Protein AF-A0A6I9PB99-F1 (afdb_monomer_lite)

InterPro domains:
  IPR029448 Fanconi anaemia protein FANCD2 [PF14631] (1-310)
  IPR029448 Fanconi anaemia protein FANCD2 [PTHR32086] (3-310)

Foldseek 3Di:
DPPLVVLVVDDLVVLLVLLQVLLVLLQVLLVVLQVQLPPDDLVSLLVSLVSLVVNLVSVVSNLSSCVSHDPRDYDQDDPPDPDVDDDDQDDDDDPPPDDDDDDDDDDDDDDDDDDDDDDDDDDDDDDDDDDDDPPVVVVVVVVPVPPDGGHDCPSVLLSHAARAPSSLCSLVDAKRWCVVPPPPPDDPDTDIRGCALSSLLVSLVSLLLLLCVQQVDDPPPPPPPDDDDDPPCRNCPNSVVDHSVVSLVSLVVCVVSLVVLLVVLVVVQVVCCVVQVNDNPRPVDDPVSNVSSVSSNVSSVSSVCSSVVD

Secondary structure (DSSP, 8-state):
--GGGGGGGS-HHHHHHHHHHHHHHHHHHHHHHHHHTT--SHHHHHHHHHHHHHHHHHHHHHHHHHHTSTT--PPP---TT--SS----PPP-----------PPP---------------------------TTSHHHHHHH----PPPPPGGGGGGGSPPPPGGGGGGGG---EEGGGT-SS-------EE---HHHHHHHHHHHHHHHIIIIIS------TT---S--TTTT-TTGGGS-HHHHHHHHHHHHHHHHHHHHHHHHHHHHHHHHTTT-TT-TT--HHHHHHHHHHHHHHHHHHHHHHT-

Radius of gyration: 27.88 Å; chains: 1; bounding box: 51×68×91 Å

Sequence (310 aa):
MDVVDKMESLSKAEREFLCTLLFHTINWFREVVNAFCRQKETEMKMKVMTRLQNITYLQTLLERALAGTPGYVPPVANFDGESPEGVILSPAPLVKTKKDGTAKKRKAPGKNSSESSSQLEETEADKTQQEQPEKEKEKEKEKEKEVRPGVSLVSYRQFFRELDMEVLSVLQCGLLSRSLLDSELHTKVQQEVLLGPAELVFLLEDMLRKLEFSLTAAPAKRTPFFKAKTDKSVGFSHLQQRSSKDIASYCVQLLPTLCSHLENCHNHFQTMLSENNGVVDGPATDVQEHQLMSAGYQLLLQILNTTFSW

Organism: NCBI:txid8208

Structure (mmCIF, N/CA/C/O backbone):
data_AF-A0A6I9PB99-F1
#
_entry.id   AF-A0A6I9PB99-F1
#
loop_
_atom_site.group_PDB
_atom_site.id
_atom_site.type_symbol
_atom_site.label_atom_id
_atom_site.label_alt_id
_atom_site.label_comp_id
_atom_site.label_asym_id
_atom_site.label_entity_id
_atom_site.label_seq_id
_atom_site.pdbx_PDB_ins_code
_atom_site.Cartn_x
_atom_site.Cartn_y
_atom_site.Cartn_z
_atom_site.occupancy
_atom_site.B_iso_or_equiv
_atom_site.auth_seq_id
_atom_site.auth_comp_id
_atom_site.auth_asym_id
_atom_site.auth_atom_id
_atom_site.pdbx_PDB_model_num
ATOM 1 N N . MET A 1 1 ? -11.405 18.923 14.197 1.00 40.78 1 MET A N 1
ATOM 2 C CA . MET A 1 1 ? -11.734 17.925 15.236 1.00 40.78 1 MET A CA 1
ATOM 3 C C . MET A 1 1 ? -11.900 16.603 14.526 1.00 40.78 1 MET A C 1
ATOM 5 O O . MET A 1 1 ? -12.821 16.494 13.727 1.00 40.78 1 MET A O 1
ATOM 9 N N . ASP A 1 2 ? -10.982 15.668 14.742 1.00 64.44 2 ASP A N 1
ATOM 10 C CA . ASP A 1 2 ? -11.074 14.326 14.174 1.00 64.44 2 ASP A CA 1
ATOM 11 C C . ASP A 1 2 ? -12.207 13.579 14.901 1.00 64.44 2 ASP A C 1
ATOM 13 O O . ASP A 1 2 ? -12.234 13.517 16.131 1.00 64.44 2 ASP A O 1
ATOM 17 N N . VAL A 1 3 ? -13.205 13.089 14.160 1.00 63.91 3 VAL A N 1
ATOM 18 C CA . VAL A 1 3 ? -14.361 12.359 14.722 1.00 63.91 3 VAL A CA 1
ATOM 19 C C . VAL A 1 3 ? -13.887 11.116 15.485 1.00 63.91 3 VAL A C 1
ATOM 21 O O . VAL A 1 3 ? -14.507 10.711 16.470 1.00 63.91 3 VAL A O 1
ATOM 24 N N . VAL A 1 4 ? -12.737 10.567 15.086 1.00 71.75 4 VAL A N 1
ATOM 25 C CA . VAL A 1 4 ? -12.096 9.426 15.737 1.00 71.75 4 VAL A CA 1
ATOM 26 C C . VAL A 1 4 ? -11.572 9.783 17.138 1.00 71.75 4 VAL A C 1
ATOM 28 O O . VAL A 1 4 ? -11.642 8.960 18.047 1.00 71.75 4 VAL A O 1
ATOM 31 N N . ASP A 1 5 ? -11.166 11.030 17.388 1.00 75.81 5 ASP A N 1
ATOM 32 C CA . ASP A 1 5 ? -10.631 11.448 18.698 1.00 75.81 5 ASP A CA 1
ATOM 33 C C . ASP A 1 5 ? -11.708 11.532 19.791 1.00 75.81 5 ASP A C 1
ATOM 35 O O . ASP A 1 5 ? -11.407 11.601 20.986 1.00 75.81 5 ASP A O 1
ATOM 39 N N . LYS A 1 6 ? -12.986 11.535 19.394 1.00 81.69 6 LYS A N 1
ATOM 40 C CA . LYS A 1 6 ? -14.140 11.599 20.298 1.00 81.69 6 LYS A CA 1
ATOM 41 C C . LYS A 1 6 ? -14.992 10.336 20.265 1.00 81.69 6 LYS A C 1
ATOM 43 O O . LYS A 1 6 ? -16.137 10.370 20.711 1.00 81.69 6 LYS A O 1
ATOM 48 N N . MET A 1 7 ? -14.452 9.211 19.800 1.00 81.88 7 MET A N 1
ATOM 49 C CA . MET A 1 7 ? -15.174 7.936 19.739 1.00 81.88 7 MET A CA 1
ATOM 50 C C . MET A 1 7 ? -15.906 7.541 21.024 1.00 81.88 7 MET A C 1
ATOM 52 O O . MET A 1 7 ? -16.988 6.964 20.958 1.00 81.88 7 MET A O 1
ATOM 56 N N . GLU A 1 8 ? -15.346 7.856 22.192 1.00 81.69 8 GLU A N 1
ATOM 57 C CA . GLU A 1 8 ? -15.954 7.531 23.488 1.00 81.69 8 GLU A CA 1
ATOM 58 C C . GLU A 1 8 ? -17.322 8.212 23.686 1.00 81.69 8 GLU A C 1
ATOM 60 O O . GLU A 1 8 ? -18.167 7.675 24.398 1.00 81.69 8 GLU A O 1
ATOM 65 N N . SER A 1 9 ? -17.564 9.336 23.000 1.00 87.81 9 SER A N 1
ATOM 66 C CA . SER A 1 9 ? -18.836 10.075 23.024 1.00 87.81 9 SER A CA 1
ATOM 67 C C . SER A 1 9 ? -19.917 9.493 22.109 1.00 87.81 9 SER A C 1
ATOM 69 O O . SER A 1 9 ? -21.092 9.793 22.295 1.00 87.81 9 SER A O 1
ATOM 71 N N . LEU A 1 10 ? -19.535 8.645 21.149 1.00 89.88 10 LEU A N 1
ATOM 72 C CA . LEU A 1 10 ? -20.461 7.999 20.222 1.00 89.88 10 LEU A CA 1
ATOM 73 C C . LEU A 1 10 ? -21.147 6.799 20.883 1.00 89.88 10 LEU A C 1
ATOM 75 O O . LEU A 1 10 ? -20.514 6.034 21.624 1.00 89.88 10 LEU A O 1
ATOM 79 N N . SER A 1 11 ? -22.419 6.589 20.552 1.00 92.69 11 SER A N 1
ATOM 80 C CA . SER A 1 11 ? -23.150 5.361 20.861 1.00 92.69 11 SER A CA 1
ATOM 81 C C . SER A 1 11 ? -22.544 4.158 20.133 1.00 92.69 11 SER A C 1
ATOM 83 O O . SER A 1 11 ? -21.825 4.293 19.142 1.00 92.69 11 SER A O 1
ATOM 85 N N . LYS A 1 12 ? -22.864 2.942 20.592 1.00 92.62 12 LYS A N 1
ATOM 86 C CA . LYS A 1 12 ? -22.397 1.708 19.941 1.00 92.62 12 LYS A CA 1
ATOM 87 C C . LYS A 1 12 ? -22.758 1.673 18.448 1.00 92.62 12 LYS A C 1
ATOM 89 O O . LYS A 1 12 ? -21.891 1.387 17.630 1.00 92.62 12 LYS A O 1
ATOM 94 N N . ALA A 1 13 ? -24.001 2.010 18.104 1.00 94.12 13 ALA A N 1
ATOM 95 C CA . ALA A 1 13 ? -24.473 2.002 16.720 1.00 94.12 13 ALA A CA 1
ATOM 96 C C . ALA A 1 13 ? -23.699 2.998 15.839 1.00 94.12 13 ALA A C 1
ATOM 98 O O . ALA A 1 13 ? -23.331 2.670 14.716 1.00 94.12 13 ALA A O 1
ATOM 99 N N . GLU A 1 14 ? -23.391 4.189 16.356 1.00 94.31 14 GLU A N 1
ATOM 100 C CA . GLU A 1 14 ? -22.602 5.193 15.630 1.00 94.31 14 GLU A CA 1
ATOM 101 C C . GLU A 1 14 ? -21.149 4.752 15.423 1.00 94.31 14 GLU A C 1
ATOM 103 O O . GLU A 1 14 ? -20.580 4.985 14.358 1.00 94.31 14 GLU A O 1
ATOM 108 N N . ARG A 1 15 ? -20.548 4.074 16.408 1.00 93.88 15 ARG A N 1
ATOM 109 C CA . ARG A 1 15 ? -19.190 3.522 16.279 1.00 93.88 15 ARG A CA 1
ATOM 110 C C . ARG A 1 15 ? -19.115 2.409 15.233 1.00 93.88 15 ARG A C 1
ATOM 112 O O . ARG A 1 15 ? -18.203 2.400 14.408 1.00 93.88 15 ARG A O 1
ATOM 119 N N . GLU A 1 16 ? -20.087 1.498 15.234 1.00 95.44 16 GLU A N 1
ATOM 120 C CA . GLU A 1 16 ? -20.195 0.436 14.226 1.00 95.44 16 GLU A CA 1
ATOM 121 C C . GLU A 1 16 ? -20.465 1.018 12.830 1.00 95.44 16 GLU A C 1
ATOM 123 O O . GLU A 1 16 ? -19.867 0.582 11.842 1.00 95.44 16 GLU A O 1
ATOM 128 N N . PHE A 1 17 ? -21.305 2.054 12.739 1.00 94.88 17 PHE A N 1
ATOM 129 C CA . PHE A 1 17 ? -21.547 2.784 11.497 1.00 94.88 17 PHE A CA 1
ATOM 130 C C . PHE A 1 17 ? -20.275 3.460 10.971 1.00 94.88 17 PHE A C 1
ATOM 132 O O . PHE A 1 17 ? -19.964 3.336 9.788 1.00 94.88 17 PHE A O 1
ATOM 139 N N . LEU A 1 18 ? -19.493 4.106 11.842 1.00 94.62 18 LEU A N 1
ATOM 140 C CA . LEU A 1 18 ? -18.212 4.710 11.475 1.00 94.62 18 LEU A CA 1
ATOM 141 C C . LEU A 1 18 ? -17.227 3.665 10.933 1.00 94.62 18 LEU A C 1
ATOM 143 O O . LEU A 1 18 ? -16.638 3.880 9.875 1.00 94.62 18 LEU A O 1
ATOM 147 N N . CYS A 1 19 ? -17.083 2.519 11.609 1.00 95.69 19 CYS A N 1
ATOM 148 C CA . CYS A 1 19 ? -16.241 1.423 11.117 1.00 95.69 19 CYS A CA 1
ATOM 149 C C . CYS A 1 19 ? -16.706 0.951 9.730 1.00 95.69 19 CYS A C 1
ATOM 151 O O . CYS A 1 19 ? -15.893 0.810 8.817 1.00 95.69 19 CYS A O 1
ATOM 153 N N . THR A 1 20 ? -18.019 0.789 9.547 1.00 96.25 20 THR A N 1
ATOM 154 C CA . THR A 1 20 ? -18.636 0.387 8.272 1.00 96.25 20 THR A CA 1
ATOM 155 C C . THR A 1 20 ? -18.329 1.382 7.156 1.00 96.25 20 THR A C 1
ATOM 157 O O . THR A 1 20 ? -17.899 0.990 6.069 1.00 96.25 20 THR A O 1
ATOM 160 N N . LEU A 1 21 ? -18.483 2.679 7.431 1.00 96.31 21 LEU A N 1
ATOM 161 C CA . LEU A 1 21 ? -18.181 3.749 6.486 1.00 96.31 21 LEU A CA 1
ATOM 162 C C . LEU A 1 21 ? -16.702 3.750 6.082 1.00 96.31 21 LEU A C 1
ATOM 164 O O . LEU A 1 21 ? -16.390 3.890 4.898 1.00 96.31 21 LEU A O 1
ATOM 168 N N . LEU A 1 22 ? -15.793 3.560 7.041 1.00 96.62 22 LEU A N 1
ATOM 169 C CA . LEU A 1 22 ? -14.354 3.491 6.782 1.00 96.62 22 LEU A CA 1
ATOM 170 C C . LEU A 1 22 ? -14.000 2.281 5.909 1.00 96.62 22 LEU A C 1
ATOM 172 O O . LEU A 1 22 ? -13.318 2.456 4.900 1.00 96.62 22 LEU A O 1
ATOM 176 N N . PHE A 1 23 ? -14.519 1.086 6.215 1.00 97.31 23 PHE A N 1
ATOM 177 C CA . PHE A 1 23 ? -14.314 -0.100 5.372 1.00 97.31 23 PHE A CA 1
ATOM 178 C C . PHE A 1 23 ? -14.818 0.113 3.943 1.00 97.31 23 PHE A C 1
ATOM 180 O O . PHE A 1 23 ? -14.091 -0.169 2.989 1.00 97.31 23 PHE A O 1
ATOM 187 N N . HIS A 1 24 ? -16.031 0.645 3.769 1.00 97.19 24 HIS A N 1
ATOM 188 C CA . HIS A 1 24 ? -16.561 0.929 2.436 1.00 97.19 24 HIS A CA 1
ATOM 189 C C . HIS A 1 24 ? -15.729 1.969 1.685 1.00 97.19 24 HIS A C 1
ATOM 191 O O . HIS A 1 24 ? -15.432 1.770 0.510 1.00 97.19 24 HIS A O 1
ATOM 197 N N . THR A 1 25 ? -15.307 3.041 2.356 1.00 97.94 25 THR A N 1
ATOM 198 C CA . THR A 1 25 ? -14.520 4.112 1.728 1.00 97.94 25 THR A CA 1
ATOM 199 C C . THR A 1 25 ? -13.134 3.619 1.316 1.00 97.94 25 THR A C 1
ATOM 201 O O . THR A 1 25 ? -12.696 3.884 0.197 1.00 97.94 25 THR A O 1
ATOM 204 N N . ILE A 1 26 ? -12.461 2.849 2.177 1.00 98.06 26 ILE A N 1
ATOM 205 C CA . ILE A 1 26 ? -11.165 2.238 1.856 1.00 98.06 26 ILE A CA 1
ATOM 206 C C . ILE A 1 26 ? -11.313 1.304 0.655 1.00 98.06 26 ILE A C 1
ATOM 208 O O . ILE A 1 26 ? -10.535 1.393 -0.291 1.00 98.06 26 ILE A O 1
ATOM 212 N N . ASN A 1 27 ? -12.331 0.442 0.651 1.00 97.62 27 ASN A N 1
ATOM 213 C CA . ASN A 1 27 ? -12.573 -0.480 -0.457 1.00 97.62 27 ASN A CA 1
ATOM 214 C C . ASN A 1 27 ? -12.906 0.235 -1.765 1.00 97.62 27 ASN A C 1
ATOM 216 O O . ASN A 1 27 ? -12.412 -0.163 -2.816 1.00 97.62 27 ASN A O 1
ATOM 220 N N . TRP A 1 28 ? -13.679 1.318 -1.699 1.00 97.81 28 TRP A N 1
ATOM 221 C CA . TRP A 1 28 ? -13.934 2.169 -2.852 1.00 97.81 28 TRP A CA 1
ATOM 222 C C . TRP A 1 28 ? -12.638 2.764 -3.408 1.00 97.81 28 TRP A C 1
ATOM 224 O O . TRP A 1 28 ? -12.391 2.687 -4.608 1.00 97.81 28 TRP A O 1
ATOM 234 N N . PHE A 1 29 ? -11.767 3.307 -2.555 1.00 98.50 29 PHE A N 1
ATOM 235 C CA . PHE A 1 29 ? -10.490 3.840 -3.023 1.00 98.50 29 PHE A CA 1
ATOM 236 C C . PHE A 1 29 ? -9.550 2.767 -3.568 1.00 98.50 29 PHE A C 1
ATOM 238 O O . PHE A 1 29 ? -8.866 3.045 -4.549 1.00 98.50 29 PHE A O 1
ATOM 245 N N . ARG A 1 30 ? -9.541 1.551 -3.010 1.00 97.88 30 ARG A N 1
ATOM 246 C CA . ARG A 1 30 ? -8.780 0.424 -3.578 1.00 97.88 30 ARG A CA 1
ATOM 247 C C . ARG A 1 30 ? -9.247 0.105 -5.000 1.00 97.88 30 ARG A C 1
ATOM 249 O O . ARG A 1 30 ? -8.416 -0.023 -5.891 1.00 97.88 30 ARG A O 1
ATOM 256 N N . GLU A 1 31 ? -10.559 0.094 -5.234 1.00 97.31 31 GLU A N 1
ATOM 257 C CA . GLU A 1 31 ? -11.131 -0.110 -6.571 1.00 97.31 31 GLU A CA 1
ATOM 258 C C . GLU A 1 31 ? -10.781 1.032 -7.538 1.00 97.31 31 GLU A C 1
ATOM 260 O O . GLU A 1 31 ? -10.392 0.798 -8.680 1.00 97.31 31 GLU A O 1
ATOM 265 N N . VAL A 1 32 ? -10.851 2.284 -7.074 1.00 98.12 32 VAL A N 1
ATOM 266 C CA . VAL A 1 32 ? -10.429 3.451 -7.864 1.00 98.12 32 VAL A CA 1
ATOM 267 C C . VAL A 1 32 ? -8.946 3.341 -8.234 1.00 98.12 32 VAL A C 1
ATOM 269 O O . VAL A 1 32 ? -8.574 3.597 -9.376 1.00 98.12 32 VAL A O 1
ATOM 272 N N . VAL A 1 33 ? -8.084 2.933 -7.302 1.00 98.25 33 VAL A N 1
ATOM 273 C CA . VAL A 1 33 ? -6.658 2.726 -7.586 1.00 98.25 33 VAL A CA 1
ATOM 274 C C . VAL A 1 33 ? -6.463 1.618 -8.627 1.00 98.25 33 VAL A C 1
ATOM 276 O O . VAL A 1 33 ? -5.738 1.851 -9.594 1.00 98.25 33 VAL A O 1
ATOM 279 N N . ASN A 1 34 ? -7.151 0.476 -8.511 1.00 97.56 34 ASN A N 1
ATOM 280 C CA . ASN A 1 34 ? -7.118 -0.584 -9.530 1.00 97.56 34 ASN A CA 1
ATOM 281 C C . ASN A 1 34 ? -7.512 -0.048 -10.916 1.00 97.56 34 ASN A C 1
ATOM 283 O O . ASN A 1 34 ? -6.774 -0.229 -11.886 1.00 97.56 34 ASN A O 1
ATOM 287 N N . ALA A 1 35 ? -8.622 0.691 -11.000 1.00 97.69 35 ALA A N 1
ATOM 288 C CA . ALA A 1 35 ? -9.158 1.206 -12.258 1.00 97.69 35 ALA A CA 1
ATOM 289 C C . ALA A 1 35 ? -8.209 2.178 -12.984 1.00 97.69 35 ALA A C 1
ATOM 291 O O . ALA A 1 35 ? -8.160 2.196 -14.217 1.00 97.69 35 ALA A O 1
ATOM 292 N N . PHE A 1 36 ? -7.449 2.990 -12.240 1.00 97.12 36 PHE A N 1
ATOM 293 C CA . PHE A 1 36 ? -6.659 4.085 -12.813 1.00 97.12 36 PHE A CA 1
ATOM 294 C C . PHE A 1 36 ? -5.136 3.896 -12.742 1.00 97.12 36 PHE A C 1
ATOM 296 O O . PHE A 1 36 ? -4.416 4.684 -13.353 1.00 97.12 36 PHE A O 1
ATOM 303 N N . CYS A 1 37 ? -4.614 2.854 -12.082 1.00 95.75 37 CYS A N 1
ATOM 304 C CA . CYS A 1 37 ? -3.162 2.646 -11.933 1.00 95.75 37 CYS A CA 1
ATOM 305 C C . CYS A 1 37 ? -2.395 2.507 -13.263 1.00 95.75 37 CYS A C 1
ATOM 307 O O . CYS A 1 37 ? -1.208 2.814 -13.325 1.00 95.75 37 CYS A O 1
ATOM 309 N N . ARG A 1 38 ? -3.074 2.092 -14.341 1.00 94.81 38 ARG A N 1
ATOM 310 C CA . ARG A 1 38 ? -2.481 1.906 -15.678 1.00 94.81 38 ARG A CA 1
ATOM 311 C C . ARG A 1 38 ? -2.410 3.190 -16.513 1.00 94.81 38 ARG A C 1
ATOM 313 O O . ARG A 1 38 ? -1.823 3.173 -17.596 1.00 94.81 38 ARG A O 1
ATOM 320 N N . GLN A 1 39 ? -3.022 4.281 -16.048 1.00 94.62 39 GLN A N 1
ATOM 321 C CA . GLN A 1 39 ? -3.031 5.547 -16.778 1.00 94.62 39 GLN A CA 1
ATOM 322 C C . GLN A 1 39 ? -1.639 6.184 -16.781 1.00 94.62 39 GLN A C 1
ATOM 324 O O . GLN A 1 39 ? -0.904 6.149 -15.791 1.00 94.62 39 GLN A O 1
ATOM 329 N N . LYS A 1 40 ? -1.254 6.748 -17.929 1.00 90.12 40 LYS A N 1
ATOM 330 C CA . LYS A 1 40 ? 0.104 7.264 -18.142 1.00 90.12 40 LYS A CA 1
ATOM 331 C C . LYS A 1 40 ? 0.211 8.763 -17.906 1.00 90.12 40 LYS A C 1
ATOM 333 O O . LYS A 1 40 ? 1.325 9.216 -17.639 1.00 90.12 40 LYS A O 1
ATOM 338 N N . GLU A 1 41 ? -0.894 9.513 -17.988 1.00 90.38 41 GLU A N 1
ATOM 339 C CA . GLU A 1 41 ? -0.857 10.956 -17.772 1.00 90.38 41 GLU A CA 1
ATOM 340 C C . GLU A 1 41 ? -0.391 11.265 -16.348 1.00 90.38 41 GLU A C 1
ATOM 342 O O . GLU A 1 41 ? -0.870 10.676 -15.375 1.00 90.38 41 GLU A O 1
ATOM 347 N N . THR A 1 42 ? 0.526 12.222 -16.209 1.00 87.19 42 THR A N 1
ATOM 348 C CA . THR A 1 42 ? 1.055 12.628 -14.900 1.00 87.19 42 THR A CA 1
ATOM 349 C C . THR A 1 42 ? -0.067 13.079 -13.960 1.00 87.19 42 THR A C 1
ATOM 351 O O . THR A 1 42 ? -0.022 12.782 -12.770 1.00 87.19 42 THR A O 1
ATOM 354 N N . GLU A 1 43 ? -1.119 13.719 -14.486 1.00 87.56 43 GLU A N 1
ATOM 355 C CA . GLU A 1 43 ? -2.291 14.108 -13.694 1.00 87.56 43 GLU A CA 1
ATOM 356 C C . GLU A 1 43 ? -3.009 12.903 -13.086 1.00 87.56 43 GLU A C 1
ATOM 358 O O . GLU A 1 43 ? -3.349 12.902 -11.901 1.00 87.56 43 GLU A O 1
ATOM 363 N N . MET A 1 44 ? -3.187 11.845 -13.875 1.00 91.69 44 MET A N 1
ATOM 364 C CA . MET A 1 44 ? -3.802 10.612 -13.403 1.00 91.69 44 MET A CA 1
ATOM 365 C C . MET A 1 44 ? -2.907 9.893 -12.397 1.00 91.69 44 MET A C 1
ATOM 367 O O . MET A 1 44 ? -3.406 9.451 -11.363 1.00 91.69 44 MET A O 1
ATOM 371 N N . LYS A 1 45 ? -1.586 9.866 -12.617 1.00 91.81 45 LYS A N 1
ATOM 372 C CA . LYS A 1 45 ? -0.626 9.329 -11.638 1.00 91.81 45 LYS A CA 1
ATOM 373 C C . LYS A 1 45 ? -0.693 10.062 -10.298 1.00 91.81 45 LYS A C 1
ATOM 375 O O . LYS A 1 45 ? -0.720 9.408 -9.258 1.00 91.81 45 LYS A O 1
ATOM 380 N N . MET A 1 46 ? -0.802 11.395 -10.306 1.00 89.88 46 MET A N 1
ATOM 381 C CA . MET A 1 46 ? -0.996 12.169 -9.073 1.00 89.88 46 MET A CA 1
ATOM 382 C C . MET A 1 46 ? -2.303 11.799 -8.379 1.00 89.88 46 MET A C 1
ATOM 384 O O . MET A 1 46 ? -2.298 11.553 -7.178 1.00 89.88 46 MET A O 1
ATOM 388 N N . LYS A 1 47 ? -3.417 11.703 -9.118 1.00 93.19 47 LYS A N 1
ATOM 389 C CA . LYS A 1 47 ? -4.713 11.308 -8.543 1.00 93.19 47 LYS A CA 1
ATOM 390 C C . LYS A 1 47 ? -4.653 9.911 -7.921 1.00 93.19 47 LYS A C 1
ATOM 392 O O . LYS A 1 47 ? -5.181 9.725 -6.828 1.00 93.19 47 LYS A O 1
ATOM 397 N N . VAL A 1 48 ? -3.995 8.950 -8.575 1.00 95.56 48 VAL A N 1
ATOM 398 C CA . VAL A 1 48 ? -3.781 7.596 -8.035 1.00 95.56 48 VAL A CA 1
ATOM 399 C C . VAL A 1 48 ? -2.948 7.648 -6.753 1.00 95.56 48 VAL A C 1
ATOM 401 O O . VAL A 1 48 ? -3.353 7.065 -5.749 1.00 95.56 48 VAL A O 1
ATOM 404 N N . MET A 1 49 ? -1.845 8.402 -6.743 1.00 94.44 49 MET A N 1
ATOM 405 C CA . MET A 1 49 ? -1.003 8.560 -5.555 1.00 94.44 49 MET A CA 1
ATOM 406 C C . MET A 1 49 ? -1.764 9.210 -4.390 1.00 94.44 49 MET A C 1
ATOM 408 O O . MET A 1 49 ? -1.742 8.700 -3.275 1.00 94.44 49 MET A O 1
ATOM 412 N N . THR A 1 50 ? -2.536 10.271 -4.644 1.00 93.88 50 THR A N 1
ATOM 413 C CA . THR A 1 50 ? -3.399 10.889 -3.624 1.00 93.88 50 THR A CA 1
ATOM 414 C C . THR A 1 50 ? -4.437 9.905 -3.080 1.00 93.88 50 THR A C 1
ATOM 416 O O . THR A 1 50 ? -4.782 9.946 -1.902 1.00 93.88 50 THR A O 1
ATOM 419 N N . ARG A 1 51 ? -4.962 8.993 -3.908 1.00 96.94 51 ARG A N 1
ATOM 420 C CA . ARG A 1 51 ? -5.888 7.957 -3.427 1.00 96.94 51 ARG A CA 1
ATOM 421 C C . ARG A 1 51 ? -5.187 6.907 -2.568 1.00 96.94 51 ARG A C 1
ATOM 423 O O . ARG A 1 51 ? -5.797 6.476 -1.597 1.00 96.94 51 ARG A O 1
ATOM 430 N N . LEU A 1 52 ? -3.931 6.561 -2.850 1.00 96.62 52 LEU A N 1
ATOM 431 C CA . LEU A 1 52 ? -3.122 5.721 -1.959 1.00 96.62 52 LEU A CA 1
ATOM 432 C C . LEU A 1 52 ? -2.869 6.396 -0.607 1.00 96.62 52 LEU A C 1
ATOM 434 O O . LEU A 1 52 ? -3.127 5.771 0.415 1.00 96.62 52 LEU A O 1
ATOM 438 N N . GLN A 1 53 ? -2.491 7.677 -0.598 1.00 94.94 53 GLN A N 1
ATOM 439 C CA . GLN A 1 53 ? -2.343 8.470 0.634 1.00 94.94 53 GLN A CA 1
ATOM 440 C C . GLN A 1 53 ? -3.653 8.540 1.435 1.00 94.94 53 GLN A C 1
ATOM 442 O O . GLN A 1 53 ? -3.676 8.452 2.660 1.00 94.94 53 GLN A O 1
ATOM 447 N N . ASN A 1 54 ? -4.790 8.656 0.745 1.00 96.56 54 ASN A N 1
ATOM 448 C CA . ASN A 1 54 ? -6.084 8.589 1.411 1.00 96.56 54 ASN A CA 1
ATOM 449 C C . ASN A 1 54 ? -6.352 7.200 2.008 1.00 96.56 54 ASN A C 1
ATOM 451 O O . ASN A 1 54 ? -6.941 7.118 3.081 1.00 96.56 54 ASN A O 1
ATOM 455 N N . ILE A 1 55 ? -5.969 6.112 1.330 1.00 98.06 55 ILE A N 1
ATOM 456 C CA . ILE A 1 55 ? -6.134 4.747 1.850 1.00 98.06 55 ILE A CA 1
ATOM 457 C C . ILE A 1 55 ? -5.308 4.564 3.121 1.00 98.06 55 ILE A C 1
ATOM 459 O O . ILE A 1 55 ? -5.871 4.128 4.123 1.00 98.06 55 ILE A O 1
ATOM 463 N N . THR A 1 56 ? -4.019 4.911 3.100 1.00 96.00 56 THR A N 1
ATOM 464 C CA . THR A 1 56 ? -3.126 4.781 4.263 1.00 96.00 56 THR A CA 1
ATOM 465 C C . THR A 1 56 ? -3.643 5.613 5.432 1.00 96.00 56 THR A C 1
ATOM 467 O O . THR A 1 56 ? -3.815 5.090 6.532 1.00 96.00 56 THR A O 1
ATOM 470 N N . TYR A 1 57 ? -4.033 6.866 5.187 1.00 95.75 57 TYR A N 1
ATOM 471 C CA . TYR A 1 57 ? -4.654 7.713 6.203 1.00 95.75 57 TYR A CA 1
ATOM 472 C C . TYR A 1 57 ? -5.940 7.099 6.777 1.00 95.75 57 TYR A C 1
ATOM 474 O O . TYR A 1 57 ? -6.077 6.968 7.995 1.00 95.75 57 TYR A O 1
ATOM 482 N N . LEU A 1 58 ? -6.879 6.667 5.930 1.00 96.81 58 LEU A N 1
ATOM 483 C CA . LEU A 1 58 ? -8.134 6.062 6.387 1.00 96.81 58 LEU A CA 1
ATOM 484 C C . LEU A 1 58 ? -7.917 4.741 7.130 1.00 96.81 58 LEU A C 1
ATOM 486 O O . LEU A 1 58 ? -8.698 4.426 8.027 1.00 96.81 58 LEU A O 1
ATOM 490 N N . GLN A 1 59 ? -6.869 3.982 6.805 1.00 96.00 59 GLN A N 1
ATOM 491 C CA . GLN A 1 59 ? -6.484 2.803 7.574 1.00 96.00 59 GLN A CA 1
ATOM 492 C C . GLN A 1 59 ? -6.091 3.186 9.003 1.00 96.00 59 GLN A C 1
ATOM 494 O O . GLN A 1 59 ? -6.614 2.575 9.929 1.00 96.00 59 GLN A O 1
ATOM 499 N N . THR A 1 60 ? -5.322 4.261 9.214 1.00 93.94 60 THR A N 1
ATOM 500 C CA . THR A 1 60 ? -5.026 4.746 10.581 1.00 93.94 60 THR A CA 1
ATOM 501 C C . THR A 1 60 ? -6.284 5.191 11.341 1.00 93.94 60 THR A C 1
ATOM 503 O O . THR A 1 60 ? -6.404 4.982 12.551 1.00 93.94 60 THR A O 1
ATOM 506 N N . LEU A 1 61 ? -7.270 5.779 10.645 1.00 94.69 61 LEU A N 1
ATOM 507 C CA . LEU A 1 61 ? -8.570 6.103 11.245 1.00 94.69 61 LEU A CA 1
ATOM 508 C C . LEU A 1 61 ? -9.311 4.829 11.652 1.00 94.69 61 LEU A C 1
ATOM 510 O O . LEU A 1 61 ? -9.895 4.767 12.732 1.00 94.69 61 LEU A O 1
ATOM 514 N N . LEU A 1 62 ? -9.276 3.813 10.791 1.00 95.38 62 LEU A N 1
ATOM 515 C CA . LEU A 1 62 ? -9.949 2.543 11.006 1.00 95.38 62 LEU A CA 1
ATOM 516 C C . LEU A 1 62 ? -9.335 1.748 12.161 1.00 95.38 62 LEU A C 1
ATOM 518 O O . LEU A 1 62 ? -10.076 1.196 12.965 1.00 95.38 62 LEU A O 1
ATOM 522 N N . GLU A 1 63 ? -8.012 1.719 12.296 1.00 94.25 63 GLU A N 1
ATOM 523 C CA . GLU A 1 63 ? -7.328 1.052 13.414 1.00 94.25 63 GLU A CA 1
ATOM 524 C C . GLU A 1 63 ? -7.766 1.616 14.768 1.00 94.25 63 GLU A C 1
ATOM 526 O O . GLU A 1 63 ? -8.050 0.866 15.709 1.00 94.25 63 GLU A O 1
ATOM 531 N N . ARG A 1 64 ? -7.883 2.946 14.849 1.00 92.75 64 ARG A N 1
ATOM 532 C CA . ARG A 1 64 ? -8.410 3.653 16.022 1.00 92.75 64 ARG A CA 1
ATOM 533 C C . ARG A 1 64 ? -9.912 3.396 16.206 1.00 92.75 64 ARG A C 1
ATOM 535 O O . ARG A 1 64 ? -10.345 3.107 17.321 1.00 92.75 64 ARG A O 1
ATOM 542 N N . ALA A 1 65 ? -10.688 3.407 15.117 1.00 93.06 65 ALA A N 1
ATOM 543 C CA . ALA A 1 65 ? -12.121 3.102 15.121 1.00 93.06 65 ALA A CA 1
ATOM 544 C C . ALA A 1 65 ? -12.432 1.695 15.661 1.00 93.06 65 ALA A C 1
ATOM 546 O O . ALA A 1 65 ? -13.348 1.499 16.463 1.00 93.06 65 ALA A O 1
ATOM 547 N N . LEU A 1 66 ? -11.629 0.710 15.269 1.00 93.75 66 LEU A N 1
ATOM 548 C CA . LEU A 1 66 ? -11.760 -0.672 15.715 1.00 93.75 66 LEU A CA 1
ATOM 549 C C . LEU A 1 66 ? -11.367 -0.839 17.186 1.00 93.75 66 LEU A C 1
ATOM 551 O O . LEU A 1 66 ? -12.030 -1.585 17.906 1.00 93.75 66 LEU A O 1
ATOM 555 N N . ALA A 1 67 ? -10.352 -0.108 17.665 1.00 91.94 67 ALA A N 1
ATOM 556 C CA . ALA A 1 67 ? -9.969 -0.120 19.079 1.00 91.94 67 ALA A CA 1
ATOM 557 C C . ALA A 1 67 ? -11.112 0.351 19.996 1.00 91.94 67 ALA A C 1
ATOM 559 O O . ALA A 1 67 ? -11.302 -0.194 21.084 1.00 91.94 67 ALA A O 1
ATOM 560 N N . GLY A 1 68 ? -11.912 1.325 19.546 1.00 90.44 68 GLY A N 1
ATOM 561 C CA . GLY A 1 68 ? -13.094 1.809 20.267 1.00 90.44 68 GLY A CA 1
ATOM 562 C C . GLY A 1 68 ? -14.375 0.981 20.067 1.00 90.44 68 GLY A C 1
ATOM 563 O O . GLY A 1 68 ? -15.392 1.290 20.702 1.00 90.44 68 GLY A O 1
ATOM 564 N N . THR A 1 69 ? -14.337 -0.052 19.213 1.00 92.00 69 THR A N 1
ATOM 565 C CA . THR A 1 69 ? -15.506 -0.857 18.798 1.00 92.00 69 THR A CA 1
ATOM 566 C C . THR A 1 69 ? -15.199 -2.366 18.808 1.00 92.00 69 THR A C 1
ATOM 568 O O . THR A 1 69 ? -15.273 -3.036 17.773 1.00 92.00 69 THR A O 1
ATOM 571 N N . PRO A 1 70 ? -14.834 -2.945 19.968 1.00 90.44 70 PRO A N 1
ATOM 572 C CA . PRO A 1 70 ? -14.480 -4.358 20.049 1.00 90.44 70 PRO A CA 1
ATOM 573 C C . PRO A 1 70 ? -15.662 -5.261 19.663 1.00 90.44 70 PRO A C 1
ATOM 575 O O . PRO A 1 70 ? -16.794 -5.048 20.094 1.00 90.44 70 PRO A O 1
ATOM 578 N N . GLY A 1 71 ? -15.382 -6.303 18.875 1.00 88.56 71 GLY A N 1
ATOM 579 C CA . GLY A 1 71 ? -16.385 -7.267 18.407 1.00 88.56 71 GLY A CA 1
ATOM 580 C C . GLY A 1 71 ? -17.141 -6.852 17.142 1.00 88.56 71 GLY A C 1
ATOM 581 O O . GLY A 1 71 ? -18.001 -7.605 16.693 1.00 88.56 71 GLY A O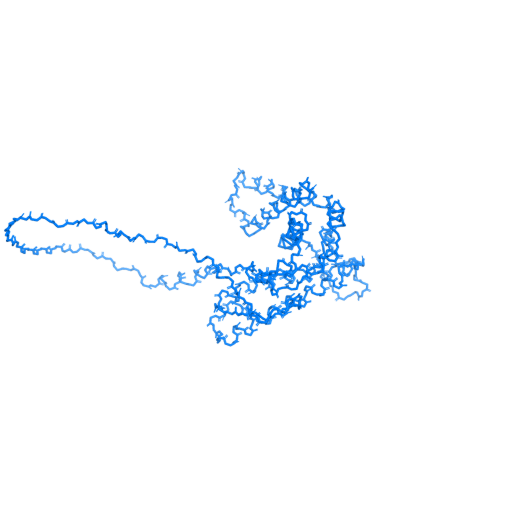 1
ATOM 582 N N . TYR A 1 72 ? -16.822 -5.695 16.554 1.00 93.31 72 TYR A N 1
ATOM 583 C CA . TYR A 1 72 ? -17.352 -5.301 15.252 1.00 93.31 72 TYR A CA 1
ATOM 584 C C . TYR A 1 72 ? -16.934 -6.291 14.152 1.00 93.31 72 TYR A C 1
ATOM 586 O O . TYR A 1 72 ? -15.763 -6.661 14.043 1.00 93.31 72 TYR A O 1
ATOM 594 N N . VAL A 1 73 ? -17.894 -6.691 13.315 1.00 91.88 73 VAL A N 1
ATOM 595 C CA . VAL A 1 73 ? -17.666 -7.539 12.138 1.00 91.88 73 VAL A CA 1
ATOM 596 C C . VAL A 1 73 ? -17.928 -6.699 10.887 1.00 91.88 73 VAL A C 1
ATOM 598 O O . VAL A 1 73 ? -19.062 -6.252 10.700 1.00 91.88 73 VAL A O 1
ATOM 601 N N . PRO A 1 74 ? -16.918 -6.464 10.032 1.00 92.12 74 PRO A N 1
ATOM 602 C CA . PRO A 1 74 ? -17.102 -5.657 8.835 1.00 92.12 74 PRO A CA 1
ATOM 603 C C . PRO A 1 74 ? -17.992 -6.330 7.787 1.00 92.12 74 PRO A C 1
ATOM 605 O O . PRO A 1 74 ? -18.065 -7.562 7.732 1.00 92.12 74 PRO A O 1
ATOM 608 N N . PRO A 1 75 ? -18.617 -5.542 6.896 1.00 87.38 75 PRO A N 1
ATOM 609 C CA . PRO A 1 75 ? -19.285 -6.085 5.724 1.00 87.38 75 PRO A CA 1
ATOM 610 C C . PRO A 1 75 ? -18.277 -6.775 4.796 1.00 87.38 75 PRO A C 1
ATOM 612 O O . PRO A 1 75 ? -17.144 -6.320 4.620 1.00 87.38 75 PRO A O 1
ATOM 615 N N . VAL A 1 76 ? -18.706 -7.869 4.170 1.00 84.62 76 VAL A N 1
ATOM 616 C CA . VAL A 1 76 ? -17.903 -8.588 3.176 1.00 84.62 76 VAL A CA 1
ATOM 617 C C . VAL A 1 76 ? -17.727 -7.715 1.930 1.00 84.62 76 VAL A C 1
ATOM 619 O O . VAL A 1 76 ? -18.692 -7.142 1.429 1.00 84.62 76 VAL A O 1
ATOM 622 N N . ALA A 1 77 ? -16.492 -7.612 1.433 1.00 82.50 77 ALA A N 1
ATOM 623 C CA . ALA A 1 77 ? -16.160 -6.827 0.239 1.00 82.50 77 ALA A CA 1
ATOM 624 C C . ALA A 1 77 ? -15.656 -7.668 -0.946 1.00 82.50 77 ALA A C 1
ATOM 626 O O . ALA A 1 77 ? -15.655 -7.169 -2.074 1.00 82.50 77 ALA A O 1
ATOM 627 N N . ASN A 1 78 ? -15.252 -8.917 -0.686 1.00 75.38 78 ASN A N 1
ATOM 628 C CA . ASN A 1 78 ? -14.802 -9.891 -1.679 1.00 75.38 78 ASN A CA 1
ATOM 629 C C . ASN A 1 78 ? -15.887 -10.956 -1.869 1.00 75.38 78 ASN A C 1
ATOM 631 O O . ASN A 1 78 ? -16.360 -11.525 -0.888 1.00 75.38 78 ASN A O 1
ATOM 635 N N . PHE A 1 79 ? -16.257 -11.245 -3.115 1.00 72.94 79 PHE A N 1
ATOM 636 C CA . PHE A 1 79 ? -17.303 -12.226 -3.446 1.00 72.94 79 PHE A CA 1
ATOM 637 C C . PHE A 1 79 ? -16.730 -13.586 -3.877 1.00 72.94 79 PHE A C 1
ATOM 639 O O . PHE A 1 79 ? -17.465 -14.477 -4.290 1.00 72.94 79 PHE A O 1
ATOM 646 N N . ASP A 1 80 ? -15.414 -13.762 -3.750 1.00 63.41 80 ASP A N 1
ATOM 647 C CA . ASP A 1 80 ? -14.655 -14.868 -4.349 1.00 63.41 80 ASP A CA 1
ATOM 648 C C . ASP A 1 80 ? -14.859 -16.229 -3.665 1.00 63.41 80 ASP A C 1
ATOM 650 O O . ASP A 1 80 ? -14.355 -17.247 -4.138 1.00 63.41 80 ASP A O 1
ATOM 654 N N . GLY A 1 81 ? -15.587 -16.267 -2.547 1.00 53.19 81 GLY A N 1
ATOM 655 C CA . GLY A 1 81 ? -15.700 -17.462 -1.721 1.00 53.19 81 GLY A CA 1
ATOM 656 C C . GLY A 1 81 ? -16.880 -17.445 -0.762 1.00 53.19 81 GLY A C 1
ATOM 657 O O . GLY A 1 81 ? -16.670 -17.636 0.433 1.00 53.19 81 GLY A O 1
ATOM 658 N N . GLU A 1 82 ? -18.108 -17.248 -1.256 1.00 49.78 82 GLU A N 1
ATOM 659 C CA . GLU A 1 82 ? -19.314 -17.539 -0.464 1.00 49.78 82 GLU A CA 1
ATOM 660 C C . GLU A 1 82 ? -19.316 -19.016 -0.014 1.00 49.78 82 GLU A C 1
ATOM 662 O O . GLU A 1 82 ? -19.814 -19.919 -0.684 1.00 49.78 82 GLU A O 1
ATOM 667 N N . SER A 1 83 ? -18.721 -19.266 1.153 1.00 51.19 83 SER A N 1
ATOM 668 C CA . SER A 1 83 ? -19.041 -20.391 2.020 1.00 51.19 83 SER A CA 1
ATOM 669 C C . SER A 1 83 ? -20.208 -19.953 2.911 1.00 51.19 83 SER A C 1
ATOM 671 O O . SER A 1 83 ? -20.165 -18.843 3.441 1.00 51.19 83 SER A O 1
ATOM 673 N N . PRO A 1 84 ? -21.236 -20.792 3.129 1.00 41.88 84 PRO A N 1
ATOM 674 C CA . PRO A 1 84 ? -22.416 -20.443 3.931 1.00 41.88 84 PRO A CA 1
ATOM 675 C C . PRO A 1 84 ? -22.126 -20.232 5.432 1.00 41.88 84 PRO A C 1
ATOM 677 O O . PRO A 1 84 ? -23.042 -19.966 6.208 1.00 41.88 84 PRO A O 1
ATOM 680 N N . GLU A 1 85 ? -20.872 -20.352 5.862 1.00 44.53 85 GLU A N 1
ATOM 681 C CA . GLU A 1 85 ? -20.453 -20.201 7.251 1.00 44.53 85 GLU A CA 1
ATOM 682 C C . GLU A 1 85 ? -19.752 -18.854 7.425 1.00 44.53 85 GLU A C 1
ATOM 684 O O . GLU A 1 85 ? -18.720 -18.582 6.810 1.00 44.53 85 GLU A O 1
ATOM 689 N N . GLY A 1 86 ? -20.372 -17.998 8.242 1.00 49.03 86 GLY A N 1
ATOM 690 C CA . GLY A 1 86 ? -19.980 -16.611 8.456 1.00 49.03 86 GLY A CA 1
ATOM 691 C C . GLY A 1 86 ? -18.500 -16.418 8.776 1.00 49.03 86 GLY A C 1
ATOM 692 O O . GLY A 1 86 ? -17.816 -17.285 9.316 1.00 49.03 86 GLY A O 1
ATOM 693 N N . VAL A 1 87 ? -18.013 -15.229 8.442 1.00 52.50 87 VAL A N 1
ATOM 694 C CA . VAL A 1 87 ? -16.614 -14.844 8.574 1.00 52.50 87 VAL A CA 1
ATOM 695 C C . VAL A 1 87 ? -16.171 -14.896 10.043 1.00 52.50 87 VAL A C 1
ATOM 697 O O . VAL A 1 87 ? -16.489 -14.009 10.834 1.00 52.50 87 VAL A O 1
ATOM 700 N N . ILE A 1 88 ? -15.424 -15.936 10.426 1.00 49.25 88 ILE A N 1
ATOM 701 C CA . ILE A 1 88 ? -14.860 -16.054 11.775 1.00 49.25 88 ILE A CA 1
ATOM 702 C C . ILE A 1 88 ? -13.613 -15.169 11.849 1.00 49.25 88 ILE A C 1
ATOM 704 O O . ILE A 1 88 ? -12.552 -15.512 11.326 1.00 49.25 88 ILE A O 1
ATOM 708 N N . LEU A 1 89 ? -13.728 -14.026 12.526 1.00 54.72 89 LEU A N 1
ATOM 709 C CA . LEU A 1 89 ? -12.564 -13.271 12.983 1.00 54.72 89 LEU A CA 1
ATOM 710 C C . LEU A 1 89 ? -11.784 -14.149 13.970 1.00 54.72 89 LEU A C 1
ATOM 712 O O . LEU A 1 89 ? -12.292 -14.506 15.033 1.00 54.72 89 LEU A O 1
ATOM 716 N N . SER A 1 90 ? -10.550 -14.518 13.622 1.00 45.00 90 SER A N 1
ATOM 717 C CA . SER A 1 90 ? -9.658 -15.161 14.590 1.00 45.00 90 SER A CA 1
ATOM 718 C C . SER A 1 90 ? -9.344 -14.152 15.700 1.00 45.00 90 SER A C 1
ATOM 720 O O . SER A 1 90 ? -8.958 -13.022 15.383 1.00 45.00 90 SER A O 1
ATOM 722 N N . PRO A 1 91 ? -9.511 -14.505 16.987 1.00 36.88 91 PRO A N 1
ATOM 723 C CA . PRO A 1 91 ? -9.210 -13.580 18.068 1.00 36.88 91 PRO A CA 1
ATOM 724 C C . PRO A 1 91 ? -7.723 -13.218 18.023 1.00 36.88 91 PRO A C 1
ATOM 726 O O . PRO A 1 91 ? -6.862 -14.099 17.985 1.00 36.88 91 PRO A O 1
ATOM 729 N N . ALA A 1 92 ? -7.423 -11.917 18.017 1.00 38.28 92 ALA A N 1
ATOM 730 C CA . ALA A 1 92 ? -6.058 -11.430 18.171 1.00 38.28 92 ALA A CA 1
ATOM 731 C C . ALA A 1 92 ? -5.469 -11.972 19.488 1.00 38.28 92 ALA A C 1
ATOM 733 O O . ALA A 1 92 ? -6.201 -12.074 20.482 1.00 38.28 92 ALA A O 1
ATOM 734 N N . PRO A 1 93 ? -4.172 -12.328 19.538 1.00 31.55 93 PRO A N 1
ATOM 735 C CA . PRO A 1 93 ? -3.556 -12.741 20.784 1.00 31.55 93 PRO A CA 1
ATOM 736 C C . PRO A 1 93 ? -3.601 -11.565 21.763 1.00 31.55 93 PRO A C 1
ATOM 738 O O . PRO A 1 93 ? -2.870 -10.588 21.618 1.00 31.55 93 PRO A O 1
ATOM 741 N N . LEU A 1 94 ? -4.468 -11.661 22.776 1.00 32.94 94 LEU A N 1
ATOM 742 C CA . LEU A 1 94 ? -4.347 -10.829 23.966 1.00 32.94 94 LEU A CA 1
ATOM 743 C C . LEU A 1 94 ? -2.953 -11.090 24.539 1.00 32.94 94 LEU A C 1
ATOM 745 O O . LEU A 1 94 ? -2.654 -12.218 24.947 1.00 32.94 94 LEU A O 1
ATOM 749 N N . VAL A 1 95 ? -2.118 -10.052 24.594 1.00 35.47 95 VAL A N 1
ATOM 750 C CA . VAL A 1 95 ? -0.904 -10.051 25.409 1.00 35.47 95 VAL A CA 1
ATOM 751 C C . VAL A 1 95 ? -1.356 -10.231 26.855 1.00 35.47 95 VAL A C 1
ATOM 753 O O . VAL A 1 95 ? -1.746 -9.288 27.537 1.00 35.47 95 VAL A O 1
ATOM 756 N N . LYS A 1 96 ? -1.388 -11.484 27.312 1.00 31.81 96 LYS A N 1
ATOM 757 C CA . LYS A 1 96 ? -1.618 -11.805 28.715 1.00 31.81 96 LYS A CA 1
ATOM 758 C C . LYS A 1 96 ? -0.357 -11.412 29.465 1.00 31.81 96 LYS A C 1
ATOM 760 O O . LYS A 1 96 ? 0.631 -12.144 29.453 1.00 31.81 96 LYS A O 1
ATOM 765 N N . THR A 1 97 ? -0.411 -10.268 30.132 1.00 30.56 97 THR A N 1
ATOM 766 C CA . THR A 1 97 ? 0.467 -9.935 31.249 1.00 30.56 97 THR A CA 1
ATOM 767 C C . THR A 1 97 ? 0.412 -11.101 32.234 1.00 30.56 97 THR A C 1
ATOM 769 O O . THR A 1 97 ? -0.596 -11.337 32.902 1.00 30.56 97 THR A O 1
ATOM 772 N N . LYS A 1 98 ? 1.485 -11.899 32.276 1.00 30.70 98 LYS A N 1
ATOM 773 C CA . LYS A 1 98 ? 1.682 -12.911 33.312 1.00 30.70 98 LYS A CA 1
ATOM 774 C C . LYS A 1 98 ? 1.831 -12.171 34.637 1.00 30.70 98 LYS A C 1
ATOM 776 O O . LYS A 1 98 ? 2.884 -11.605 34.906 1.00 30.70 98 LYS A O 1
ATOM 781 N N . LYS A 1 99 ? 0.778 -12.181 35.452 1.00 28.77 99 LYS A N 1
ATOM 782 C CA . LYS A 1 99 ? 0.887 -11.922 36.885 1.00 28.77 99 LYS A CA 1
ATOM 783 C C . LYS A 1 99 ? 0.861 -13.268 37.598 1.00 28.77 99 LYS A C 1
ATOM 785 O O . LYS A 1 99 ? -0.029 -14.083 37.359 1.00 28.77 99 LYS A O 1
ATOM 790 N N . ASP A 1 100 ? 1.904 -13.485 38.388 1.00 28.19 100 ASP A N 1
ATOM 791 C CA . ASP A 1 100 ? 2.188 -14.686 39.160 1.00 28.19 100 ASP A CA 1
ATOM 792 C C . ASP A 1 100 ? 0.982 -15.215 39.939 1.00 28.19 100 ASP A C 1
ATOM 794 O O . ASP A 1 100 ? 0.261 -14.477 40.609 1.00 28.19 100 ASP A O 1
ATOM 798 N N . GLY A 1 101 ? 0.818 -16.535 39.883 1.00 27.17 101 GLY A N 1
ATOM 799 C CA . GLY A 1 101 ? -0.137 -17.293 40.675 1.00 27.17 101 GLY A CA 1
ATOM 800 C C . GLY A 1 101 ? 0.465 -18.649 41.014 1.00 27.17 101 GLY A C 1
ATOM 801 O O . GLY A 1 101 ? 0.305 -19.622 40.281 1.00 27.17 101 GLY A O 1
ATOM 802 N N . THR A 1 102 ? 1.198 -18.696 42.122 1.00 30.30 102 THR A N 1
ATOM 803 C CA . THR A 1 102 ? 1.793 -19.885 42.739 1.00 30.30 102 THR A CA 1
ATOM 804 C C . THR A 1 102 ? 0.709 -20.902 43.115 1.00 30.30 102 THR A C 1
ATOM 806 O O . THR A 1 102 ? 0.119 -20.856 44.193 1.00 30.30 102 THR A O 1
ATOM 809 N N . ALA A 1 103 ? 0.451 -21.868 42.229 1.00 28.44 103 ALA A N 1
ATOM 810 C CA . ALA A 1 103 ? -0.423 -23.006 42.502 1.00 28.44 103 ALA A CA 1
ATOM 811 C C . ALA A 1 103 ? 0.387 -24.205 43.031 1.00 28.44 103 ALA A C 1
ATOM 813 O O . ALA A 1 103 ? 1.198 -24.818 42.335 1.00 28.44 103 ALA A O 1
ATOM 814 N N . LYS A 1 104 ? 0.145 -24.504 44.310 1.00 30.09 104 LYS A N 1
ATOM 815 C CA . LYS A 1 104 ? 0.721 -25.570 45.139 1.00 30.09 104 LYS A CA 1
ATOM 816 C C . LYS A 1 104 ? 0.659 -26.967 44.498 1.00 30.09 104 LYS A C 1
ATOM 818 O O . LYS A 1 104 ? -0.405 -27.457 44.124 1.00 30.09 104 LYS A O 1
ATOM 823 N N . LYS A 1 105 ? 1.805 -27.659 44.518 1.00 31.48 105 LYS A N 1
ATOM 824 C CA . LYS A 1 105 ? 1.939 -29.116 44.341 1.00 31.48 105 LYS A CA 1
ATOM 825 C C . LYS A 1 105 ? 1.193 -29.867 45.455 1.00 31.48 105 LYS A C 1
ATOM 827 O O . LYS A 1 105 ? 1.422 -29.622 46.636 1.00 31.48 105 LYS A O 1
ATOM 832 N N . ARG A 1 106 ? 0.353 -30.830 45.059 1.00 32.81 106 ARG A N 1
ATOM 833 C CA . ARG A 1 106 ? -0.259 -31.858 45.921 1.00 32.81 106 ARG A CA 1
ATOM 834 C C . ARG A 1 106 ? 0.822 -32.743 46.566 1.00 32.81 106 ARG A C 1
ATOM 836 O O . ARG A 1 106 ? 1.675 -33.269 45.852 1.00 32.81 106 ARG A O 1
ATOM 843 N N . LYS A 1 107 ? 0.739 -32.977 47.881 1.00 28.69 107 LYS A N 1
ATOM 844 C CA . LYS A 1 107 ? 1.403 -34.093 48.580 1.00 28.69 107 LYS A CA 1
ATOM 845 C C . LYS A 1 107 ? 0.450 -34.688 49.630 1.00 28.69 107 LYS A C 1
ATOM 847 O O . LYS A 1 107 ? -0.314 -33.956 50.250 1.00 28.69 107 LYS A O 1
ATOM 852 N N . ALA A 1 108 ? 0.469 -36.016 49.721 1.00 31.95 108 ALA A N 1
ATOM 853 C CA . ALA A 1 108 ? -0.409 -36.897 50.499 1.00 31.95 108 ALA A CA 1
ATOM 854 C C . ALA A 1 108 ? -0.183 -36.807 52.036 1.00 31.95 108 ALA A C 1
ATOM 856 O O . ALA A 1 108 ? 0.804 -36.197 52.452 1.00 31.95 108 ALA A O 1
ATOM 857 N N . PRO A 1 109 ? -1.074 -37.386 52.877 1.00 33.84 109 PRO A N 1
ATOM 858 C CA . PRO A 1 109 ? -1.166 -37.080 54.306 1.00 33.84 109 PRO A CA 1
ATOM 859 C C . PRO A 1 109 ? -0.320 -38.015 55.187 1.00 33.84 109 PRO A C 1
ATOM 861 O O . PRO A 1 109 ? -0.150 -39.191 54.873 1.00 33.84 109 PRO A O 1
ATOM 864 N N . GLY A 1 110 ? 0.150 -37.511 56.334 1.00 27.36 110 GLY A N 1
ATOM 865 C CA . GLY A 1 110 ? 0.823 -38.334 57.343 1.00 27.36 110 GLY A CA 1
ATOM 866 C C . GLY A 1 110 ? 1.264 -37.586 58.608 1.00 27.36 110 GLY A C 1
ATOM 867 O O . GLY A 1 110 ? 2.339 -37.010 58.624 1.00 27.36 110 GLY A O 1
ATOM 868 N N . LYS A 1 111 ? 0.415 -37.677 59.644 1.00 28.38 111 LYS A N 1
ATOM 869 C CA . LYS A 1 111 ? 0.673 -37.780 61.101 1.00 28.38 111 LYS A CA 1
ATOM 870 C C . LYS A 1 111 ? 1.632 -36.827 61.866 1.00 28.38 111 LYS A C 1
ATOM 872 O O . LYS A 1 111 ? 2.842 -36.875 61.695 1.00 28.38 111 LYS A O 1
ATOM 877 N N . ASN A 1 112 ? 1.022 -36.250 62.917 1.00 26.09 112 ASN A N 1
ATOM 878 C CA . ASN A 1 112 ? 1.448 -36.118 64.331 1.0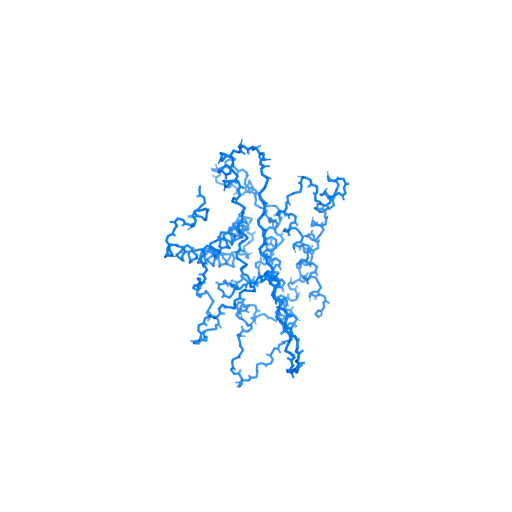0 26.09 112 ASN A CA 1
ATOM 879 C C . ASN A 1 112 ? 2.004 -34.779 64.867 1.00 26.09 112 ASN A C 1
ATOM 881 O O . ASN A 1 112 ? 3.037 -34.312 64.408 1.00 26.09 112 ASN A O 1
ATOM 885 N N . SER A 1 113 ? 1.376 -34.364 65.993 1.00 27.22 113 SER A N 1
ATOM 886 C CA . SER A 1 113 ? 1.898 -33.581 67.145 1.00 27.22 113 SER A CA 1
ATOM 887 C C . SER A 1 113 ? 2.174 -32.089 66.895 1.00 27.22 113 SER A C 1
ATOM 889 O O . SER A 1 113 ? 2.734 -31.758 65.864 1.00 27.22 113 SER A O 1
ATOM 891 N N . SER A 1 114 ? 1.892 -31.100 67.750 1.00 27.78 114 SER A N 1
ATOM 892 C CA . SER A 1 114 ? 1.300 -30.923 69.095 1.00 27.78 114 SER A CA 1
ATOM 893 C C . SER A 1 114 ? 1.226 -29.393 69.346 1.00 27.78 114 SER A C 1
ATOM 895 O O . SER A 1 114 ? 2.017 -28.687 68.733 1.00 27.78 114 SER A O 1
ATOM 897 N N . GLU A 1 115 ? 0.288 -28.934 70.197 1.00 26.06 115 GLU A N 1
ATOM 898 C CA . GLU A 1 115 ? 0.339 -27.813 71.193 1.00 26.06 115 GLU A CA 1
ATOM 899 C C . GLU A 1 115 ? 1.250 -26.575 70.948 1.00 26.06 115 GLU A C 1
ATOM 901 O O . GLU A 1 115 ? 2.384 -26.716 70.526 1.00 26.06 115 GLU A O 1
ATOM 906 N N . SER A 1 116 ? 0.960 -25.315 71.308 1.00 24.61 116 SER A N 1
ATOM 907 C CA . SER A 1 116 ? -0.083 -24.605 72.071 1.00 24.61 116 SER A CA 1
ATOM 908 C C . SER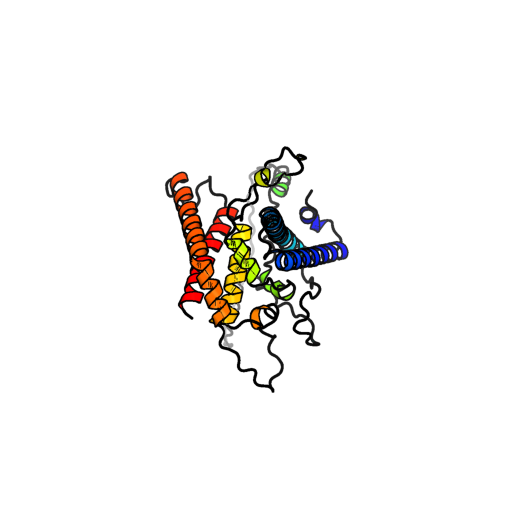 A 1 116 ? 0.242 -23.081 72.025 1.00 24.61 116 SER A C 1
ATOM 910 O O . SER A 1 116 ? 1.392 -22.724 71.791 1.00 24.61 116 SER A O 1
ATOM 912 N N . SER A 1 117 ? -0.755 -22.235 72.341 1.00 27.09 117 SER A N 1
ATOM 913 C CA . SER A 1 117 ? -0.687 -20.891 72.979 1.00 27.09 117 SER A CA 1
ATOM 914 C C . SER A 1 117 ? -0.113 -19.675 72.211 1.00 27.09 117 SER A C 1
ATOM 916 O O . SER A 1 117 ? 1.020 -19.694 71.760 1.00 27.09 117 SER A O 1
ATOM 918 N N . SER A 1 118 ? -0.946 -18.642 71.962 1.00 27.38 118 SER A N 1
ATOM 919 C CA . SER A 1 118 ? -0.975 -17.290 72.607 1.00 27.38 118 SER A CA 1
ATOM 920 C C . SER A 1 118 ? 0.238 -16.394 72.273 1.00 27.38 118 SER A C 1
ATOM 922 O O . SER A 1 118 ? 1.360 -16.853 72.364 1.00 27.38 118 SER A O 1
ATOM 924 N N . GLN A 1 119 ? 0.149 -15.104 71.936 1.00 27.00 119 GLN A N 1
ATOM 925 C CA . GLN A 1 119 ? -0.630 -14.034 72.563 1.00 27.00 119 GLN A CA 1
ATOM 926 C C . GLN A 1 119 ? -0.518 -12.737 71.722 1.00 27.00 119 GLN A C 1
ATOM 928 O O . GLN A 1 119 ? 0.396 -12.588 70.916 1.00 27.00 119 GLN A O 1
ATOM 933 N N . LEU A 1 120 ? -1.467 -11.829 71.947 1.00 29.53 120 LEU A N 1
ATOM 934 C CA . LEU A 1 120 ? -1.528 -10.421 71.531 1.00 29.53 120 LEU A CA 1
ATOM 935 C C . LEU A 1 120 ? -0.274 -9.610 71.914 1.00 29.53 120 LEU A C 1
ATOM 937 O O . LEU A 1 120 ? 0.303 -9.898 72.955 1.00 29.53 120 LEU A O 1
ATOM 941 N N . GLU A 1 121 ? 0.045 -8.552 71.155 1.00 27.72 121 GLU A N 1
ATOM 942 C CA . GLU A 1 121 ? 0.108 -7.168 71.679 1.00 27.72 121 GLU A CA 1
ATOM 943 C C . GLU A 1 121 ? 0.310 -6.101 70.578 1.00 27.72 121 GLU A C 1
ATOM 945 O O . GLU A 1 121 ? 1.064 -6.284 69.622 1.00 27.72 121 GLU A O 1
ATOM 950 N N . GLU A 1 122 ? -0.426 -4.996 70.736 1.00 28.62 122 GLU A N 1
ATOM 951 C CA . GLU A 1 122 ? -0.321 -3.714 70.030 1.00 28.62 122 GLU A CA 1
ATOM 952 C C . GLU A 1 122 ? 0.886 -2.906 70.521 1.00 28.62 122 GLU A C 1
ATOM 954 O O . GLU A 1 122 ? 1.196 -2.929 71.710 1.00 28.62 122 GLU A O 1
ATOM 959 N N . THR A 1 123 ? 1.465 -2.056 69.666 1.00 27.03 123 THR A N 1
ATOM 960 C CA . THR A 1 123 ? 1.939 -0.732 70.113 1.00 27.03 123 THR A CA 1
ATOM 961 C C . THR A 1 123 ? 1.996 0.259 68.946 1.00 27.03 123 THR A C 1
ATOM 963 O O . THR A 1 123 ? 2.648 0.014 67.932 1.00 27.03 123 THR A O 1
ATOM 966 N N . GLU A 1 124 ? 1.298 1.383 69.108 1.00 29.20 124 GLU A N 1
ATOM 967 C CA . GLU A 1 124 ? 1.379 2.591 68.283 1.00 29.20 124 GLU A CA 1
ATOM 968 C C . GLU A 1 124 ? 2.661 3.398 68.570 1.00 29.20 124 GLU A C 1
ATOM 970 O O . GLU A 1 124 ? 3.121 3.430 69.711 1.00 29.20 124 GLU A O 1
ATOM 975 N N . ALA A 1 125 ? 3.172 4.134 67.571 1.00 28.19 125 ALA A N 1
ATOM 976 C CA . ALA A 1 125 ? 3.963 5.358 67.776 1.00 28.19 125 ALA A CA 1
ATOM 977 C C . ALA A 1 125 ? 4.034 6.231 66.497 1.00 28.19 125 ALA A C 1
ATOM 979 O O . ALA A 1 125 ? 4.867 6.026 65.623 1.00 28.19 125 ALA A O 1
ATOM 980 N N . ASP A 1 126 ? 3.093 7.173 66.419 1.00 26.88 126 ASP A N 1
ATOM 981 C CA . ASP A 1 126 ? 3.228 8.625 66.191 1.00 26.88 126 ASP A CA 1
ATOM 982 C C . ASP A 1 126 ? 4.068 9.245 65.031 1.00 26.88 126 ASP A C 1
ATOM 984 O O . ASP A 1 126 ? 5.275 9.061 64.915 1.00 26.88 126 ASP A O 1
ATOM 988 N N . LYS A 1 127 ? 3.372 10.154 64.312 1.00 27.00 127 LYS A N 1
ATOM 989 C CA . LYS A 1 127 ? 3.778 11.382 63.575 1.00 27.00 127 LYS A CA 1
ATOM 990 C C . LYS A 1 127 ? 4.819 11.319 62.446 1.00 27.00 127 LYS A C 1
ATOM 992 O O . LYS A 1 127 ? 5.990 11.054 62.668 1.00 27.00 127 LYS A O 1
ATOM 997 N N . THR A 1 128 ? 4.451 11.857 61.272 1.00 27.12 128 THR A N 1
ATOM 998 C CA . THR A 1 128 ? 4.795 13.244 60.860 1.00 27.12 128 THR A CA 1
ATOM 999 C C . THR A 1 128 ? 3.986 13.666 59.617 1.00 27.12 128 THR A C 1
ATOM 1001 O O . THR A 1 128 ? 3.700 12.867 58.732 1.00 27.12 128 THR A O 1
ATOM 1004 N N . GLN A 1 129 ? 3.586 14.938 59.611 1.00 30.97 129 GLN A N 1
ATOM 1005 C CA . GLN A 1 129 ? 2.809 15.675 58.613 1.00 30.97 129 GLN A CA 1
ATOM 1006 C C . GLN A 1 129 ? 3.523 15.810 57.255 1.00 30.97 129 GLN A C 1
ATOM 1008 O O . GLN A 1 129 ? 4.721 16.076 57.237 1.00 30.97 129 GLN A O 1
ATOM 1013 N N . GLN A 1 130 ? 2.766 15.780 56.151 1.00 29.11 130 GLN A N 1
ATOM 1014 C CA . GLN A 1 130 ? 2.951 16.688 55.005 1.00 29.11 130 GLN A CA 1
ATOM 1015 C C . GLN A 1 130 ? 1.745 16.598 54.051 1.00 29.11 130 GLN A C 1
ATOM 1017 O O . GLN A 1 130 ? 1.593 15.649 53.287 1.00 29.11 130 GLN A O 1
ATOM 1022 N N . GLU A 1 131 ? 0.868 17.599 54.123 1.00 27.52 131 GLU A N 1
ATOM 1023 C CA . GLU A 1 131 ? -0.169 17.874 53.127 1.00 27.52 131 GLU A CA 1
ATOM 1024 C C . GLU A 1 131 ? 0.420 18.703 51.978 1.00 27.52 131 GLU A C 1
ATOM 1026 O O . GLU A 1 131 ? 0.960 19.780 52.224 1.00 27.52 131 GLU A O 1
ATOM 1031 N N . GLN A 1 132 ? 0.286 18.201 50.746 1.00 32.56 132 GLN A N 1
ATOM 1032 C CA . GLN A 1 132 ? 0.032 18.897 49.464 1.00 32.56 132 GLN A CA 1
ATOM 1033 C C . GLN A 1 132 ? 0.220 17.875 48.313 1.00 32.56 132 GLN A C 1
ATOM 1035 O O . GLN A 1 132 ? 0.977 16.924 48.499 1.00 32.56 132 GLN A O 1
ATOM 1040 N N . PRO A 1 133 ? -0.343 18.033 47.093 1.00 37.50 133 PRO A N 1
ATOM 1041 C CA . PRO A 1 133 ? -1.483 18.834 46.633 1.00 37.50 133 PRO A CA 1
ATOM 1042 C C . PRO A 1 133 ? -2.443 18.015 45.719 1.00 37.50 133 PRO A C 1
ATOM 1044 O O . PRO A 1 133 ? -2.053 17.472 44.686 1.00 37.50 133 PRO A O 1
ATOM 1047 N N . GLU A 1 134 ? -3.749 17.987 46.002 1.00 34.50 134 GLU A N 1
ATOM 1048 C CA . GLU A 1 134 ? -4.741 17.302 45.138 1.00 34.50 134 GLU A CA 1
ATOM 1049 C C . GLU A 1 134 ? -5.002 18.001 43.784 1.00 34.50 134 GLU A C 1
ATOM 1051 O O . GLU A 1 134 ? -5.725 17.476 42.943 1.00 34.50 134 GLU A O 1
ATOM 1056 N N . LYS A 1 135 ? -4.379 19.158 43.519 1.00 36.22 135 LYS A N 1
ATOM 1057 C CA . LYS A 1 135 ? -4.622 19.973 42.311 1.00 36.22 135 LYS A CA 1
ATOM 1058 C C . LYS A 1 135 ? -3.674 19.727 41.131 1.00 36.22 135 LYS A C 1
ATOM 1060 O O . LYS A 1 135 ? -3.902 20.291 40.063 1.00 36.22 135 LYS A O 1
ATOM 1065 N N . GLU A 1 136 ? -2.652 18.883 41.275 1.00 31.70 136 GLU A N 1
ATOM 1066 C CA . GLU A 1 136 ? -1.757 18.518 40.158 1.00 31.70 136 GLU A CA 1
ATOM 1067 C C . GLU A 1 136 ? -2.182 17.221 39.446 1.00 31.70 136 GLU A C 1
ATOM 1069 O O . GLU A 1 136 ? -1.996 17.093 38.236 1.00 31.70 136 GLU A O 1
ATOM 1074 N N . LYS A 1 137 ? -2.900 16.324 40.138 1.00 32.03 137 LYS A N 1
ATOM 1075 C CA . LYS A 1 137 ? -3.382 15.048 39.572 1.00 32.03 137 LYS A CA 1
ATOM 1076 C C . LYS A 1 137 ? -4.476 15.191 38.508 1.00 32.03 137 LYS A C 1
ATOM 1078 O O . LYS A 1 137 ? -4.709 14.249 37.753 1.00 32.03 137 LYS A O 1
ATOM 1083 N N . GLU A 1 138 ? -5.156 16.335 38.429 1.00 33.53 138 GLU A N 1
ATOM 1084 C CA . GLU A 1 138 ? -6.141 16.591 37.366 1.00 33.53 138 GLU A CA 1
ATOM 1085 C C . GLU A 1 138 ? -5.499 17.120 36.076 1.00 33.53 138 GLU A C 1
ATOM 1087 O O . GLU A 1 138 ? -6.023 16.859 34.997 1.00 33.53 138 GLU A O 1
ATOM 1092 N N . LYS A 1 139 ? -4.331 17.777 36.148 1.00 31.16 139 LYS A N 1
ATOM 1093 C CA . LYS A 1 139 ? -3.627 18.288 34.957 1.00 31.16 139 LYS A CA 1
ATOM 1094 C C . LYS A 1 139 ? -2.734 17.249 34.278 1.00 31.16 139 LYS A C 1
ATOM 1096 O O . LYS A 1 139 ? -2.492 17.362 33.079 1.00 31.16 139 LYS A O 1
ATOM 1101 N N . GLU A 1 140 ? -2.280 16.227 35.002 1.00 30.84 140 GLU A N 1
ATOM 1102 C CA . GLU A 1 140 ? -1.557 15.097 34.398 1.00 30.84 140 GLU A CA 1
ATOM 1103 C C . GLU A 1 140 ? -2.489 14.151 33.629 1.00 30.84 140 GLU A C 1
ATOM 1105 O O . GLU A 1 140 ? -2.119 13.668 32.562 1.00 30.84 140 GLU A O 1
ATOM 1110 N N . LYS A 1 141 ? -3.749 13.992 34.060 1.00 31.58 141 LYS A N 1
ATOM 1111 C CA . LYS A 1 141 ? -4.737 13.150 33.357 1.00 31.58 141 LYS A CA 1
ATOM 1112 C C . LYS A 1 141 ? -5.156 13.671 31.976 1.00 31.58 141 LYS A C 1
ATOM 1114 O O . LYS A 1 141 ? -5.652 12.890 31.169 1.00 31.58 141 LYS A O 1
ATOM 1119 N N . GLU A 1 142 ? -4.960 14.957 31.677 1.00 33.34 142 GLU A N 1
ATOM 1120 C CA . GLU A 1 142 ? -5.222 15.510 30.336 1.00 33.34 142 GLU A CA 1
ATOM 1121 C C . GLU A 1 142 ? -4.043 15.350 29.366 1.00 33.34 142 GLU A C 1
ATOM 1123 O O . GLU A 1 142 ? -4.255 15.363 28.153 1.00 33.34 142 GLU A O 1
ATOM 1128 N N . LYS A 1 143 ? -2.816 15.151 29.866 1.00 31.67 143 LYS A N 1
ATOM 1129 C CA . LYS A 1 143 ? -1.622 14.922 29.030 1.00 31.67 143 LYS A CA 1
ATOM 1130 C C . LYS A 1 143 ? -1.358 13.445 28.733 1.00 31.67 143 LYS A C 1
ATOM 1132 O O . LYS A 1 143 ? -0.589 13.140 27.832 1.00 31.67 143 LYS A O 1
ATOM 1137 N N . GLU A 1 144 ? -2.051 12.551 29.431 1.00 32.72 144 GLU A N 1
ATOM 1138 C CA . GLU A 1 144 ? -1.933 11.095 29.316 1.00 32.72 144 GLU A CA 1
ATOM 1139 C C . GLU A 1 144 ? -3.033 10.467 28.437 1.00 32.72 144 GLU A C 1
ATOM 1141 O O . GLU A 1 144 ? -3.360 9.287 28.556 1.00 32.72 144 GLU A O 1
ATOM 1146 N N . LYS A 1 145 ? -3.597 11.224 27.483 1.00 35.84 145 LYS A N 1
ATOM 1147 C CA . LYS A 1 145 ? -4.179 10.602 26.281 1.00 35.84 145 LYS A CA 1
ATOM 1148 C C . LYS A 1 145 ? -3.043 10.154 25.363 1.00 35.84 145 LYS A C 1
ATOM 1150 O O . LYS A 1 145 ? -2.941 10.593 24.221 1.00 35.84 145 LYS A O 1
ATOM 1155 N N . GLU A 1 146 ? -2.180 9.286 25.887 1.00 40.53 146 GLU A N 1
ATOM 1156 C CA . GLU A 1 146 ? -1.334 8.449 25.055 1.00 40.53 146 GLU A CA 1
ATOM 1157 C C . GLU A 1 146 ? -2.243 7.749 24.049 1.00 40.53 146 GLU A C 1
ATOM 1159 O O . GLU A 1 146 ? -3.287 7.181 24.393 1.00 40.53 146 GLU A O 1
ATOM 1164 N N . VAL A 1 147 ? -1.860 7.865 22.783 1.00 48.75 147 VAL A N 1
ATOM 1165 C CA . VAL A 1 147 ? -2.482 7.207 21.643 1.00 48.75 147 VAL A CA 1
ATOM 1166 C C . VAL A 1 147 ? -2.618 5.728 21.994 1.00 48.75 147 VAL A C 1
ATOM 1168 O O . VAL A 1 147 ? -1.636 4.989 21.971 1.00 48.75 147 VAL A O 1
ATOM 1171 N N . ARG A 1 148 ? -3.829 5.285 22.369 1.00 55.53 148 ARG A N 1
ATOM 1172 C CA . ARG A 1 148 ? -4.090 3.854 22.555 1.00 55.53 148 ARG A CA 1
ATOM 1173 C C . ARG A 1 148 ? -3.646 3.164 21.263 1.00 55.53 148 ARG A C 1
ATOM 1175 O O . ARG A 1 148 ? -4.108 3.587 20.199 1.00 55.53 148 ARG A O 1
ATOM 1182 N N . PRO A 1 149 ? -2.771 2.147 21.327 1.00 64.31 149 PRO A N 1
ATOM 1183 C CA . PRO A 1 149 ? -2.316 1.471 20.125 1.00 64.31 149 PRO A CA 1
ATOM 1184 C C . PRO A 1 149 ? -3.537 0.935 19.371 1.00 64.31 149 PRO A C 1
ATOM 1186 O O . PRO A 1 149 ? -4.412 0.292 19.959 1.00 64.31 149 PRO A O 1
ATOM 1189 N N . GLY A 1 150 ? -3.629 1.286 18.087 1.00 74.81 150 GLY A N 1
ATOM 1190 C CA . GLY A 1 150 ? -4.724 0.875 17.214 1.00 74.81 150 GLY A CA 1
ATOM 1191 C C . GLY A 1 150 ? -4.797 -0.647 17.063 1.00 74.81 150 GLY A C 1
ATOM 1192 O O . GLY A 1 150 ? -3.855 -1.379 17.370 1.00 74.81 150 GLY A O 1
ATOM 1193 N N . VAL A 1 151 ? -5.938 -1.149 16.590 1.00 87.44 151 VAL A N 1
ATOM 1194 C CA . VAL A 1 151 ? -6.089 -2.582 16.298 1.00 87.44 151 VAL A CA 1
ATOM 1195 C C . VAL A 1 151 ? -5.417 -2.904 14.970 1.00 87.44 151 VAL A C 1
ATOM 1197 O O . VAL A 1 151 ? -5.759 -2.306 13.960 1.00 87.44 151 VAL A O 1
ATOM 1200 N N . SER A 1 152 ? -4.537 -3.909 14.945 1.00 88.81 152 SER A N 1
ATOM 1201 C CA . SER A 1 152 ? -3.898 -4.367 13.706 1.00 88.81 152 SER A CA 1
ATOM 1202 C C . SER A 1 152 ? -4.920 -4.814 12.650 1.00 88.81 152 SER A C 1
ATOM 1204 O O . SER A 1 152 ? -5.750 -5.696 12.895 1.00 88.81 152 SER A O 1
ATOM 1206 N N . LEU A 1 153 ? -4.807 -4.269 11.435 1.00 92.00 153 LEU A N 1
ATOM 1207 C CA . LEU A 1 153 ? -5.675 -4.618 10.302 1.00 92.00 153 LEU A CA 1
ATOM 1208 C C . LEU A 1 153 ? -5.388 -5.997 9.688 1.00 92.00 153 LEU A C 1
ATOM 1210 O O . LEU A 1 153 ? -6.136 -6.454 8.822 1.00 92.00 153 LEU A O 1
ATOM 1214 N N . VAL A 1 154 ? -4.347 -6.700 10.145 1.00 87.56 154 VAL A N 1
ATOM 1215 C CA . VAL A 1 154 ? -3.969 -8.038 9.659 1.00 87.56 154 VAL A CA 1
ATOM 1216 C C . VAL A 1 154 ? -5.137 -9.026 9.742 1.00 87.56 154 VAL A C 1
ATOM 1218 O O . VAL A 1 154 ? -5.402 -9.749 8.781 1.00 87.56 154 VAL A O 1
ATOM 1221 N N . SER A 1 155 ? -5.883 -9.016 10.850 1.00 86.44 155 SER A N 1
ATOM 1222 C CA . SER A 1 155 ? -7.046 -9.895 11.060 1.00 86.44 155 SER A CA 1
ATOM 1223 C C . SER A 1 155 ? -8.269 -9.511 10.220 1.00 86.44 155 SER A C 1
ATOM 1225 O O . SER A 1 155 ? -9.212 -10.292 10.114 1.00 86.44 155 SER A O 1
ATOM 1227 N N . TYR A 1 156 ? -8.256 -8.325 9.606 1.00 90.88 156 TYR A N 1
ATOM 1228 C CA . TYR A 1 156 ? -9.347 -7.792 8.792 1.00 90.88 156 TYR A CA 1
ATOM 1229 C C . TYR A 1 156 ? -9.064 -7.854 7.286 1.00 90.88 156 TYR A C 1
ATOM 1231 O O . TYR A 1 156 ? -9.887 -7.413 6.487 1.00 90.88 156 TYR A O 1
ATOM 1239 N N . ARG A 1 157 ? -7.929 -8.433 6.873 1.00 88.00 157 ARG A N 1
ATOM 1240 C CA . ARG A 1 157 ? -7.487 -8.483 5.468 1.00 88.00 157 ARG A CA 1
ATOM 1241 C C . ARG A 1 157 ? -8.550 -8.992 4.496 1.00 88.00 157 ARG A C 1
ATOM 1243 O O . ARG A 1 157 ? -8.725 -8.402 3.439 1.00 88.00 157 ARG A O 1
ATOM 1250 N N . GLN A 1 158 ? -9.295 -10.027 4.876 1.00 86.75 158 GLN A N 1
ATOM 1251 C CA . GLN A 1 158 ? -10.360 -10.616 4.051 1.00 86.75 158 GLN A CA 1
ATOM 1252 C C . GLN A 1 158 ? -11.526 -9.661 3.734 1.00 86.75 158 GLN A C 1
ATOM 1254 O O . GLN A 1 158 ? -12.294 -9.926 2.812 1.00 86.75 158 GLN A O 1
ATOM 1259 N N . PHE A 1 159 ? -11.658 -8.556 4.474 1.00 91.75 159 PHE A N 1
ATOM 1260 C CA . PHE A 1 159 ? -12.671 -7.521 4.249 1.00 91.75 159 PHE A CA 1
ATOM 1261 C C . PHE A 1 159 ? -12.169 -6.369 3.370 1.00 91.75 159 PHE A C 1
ATOM 1263 O O . PHE A 1 159 ? -12.944 -5.463 3.059 1.00 91.75 159 PHE A O 1
ATOM 1270 N N . PHE A 1 160 ? -10.896 -6.380 2.965 1.00 94.06 160 PHE A N 1
ATOM 1271 C CA . PHE A 1 160 ? -10.371 -5.433 1.988 1.00 94.06 160 PHE A CA 1
ATOM 1272 C C . PHE A 1 160 ? -10.365 -6.041 0.589 1.00 94.06 160 PHE A C 1
ATOM 1274 O O . PHE A 1 160 ? -9.978 -7.196 0.411 1.00 94.06 160 PHE A O 1
ATOM 1281 N N . ARG A 1 161 ? -10.755 -5.244 -0.407 1.00 94.12 161 ARG A N 1
ATOM 1282 C CA . ARG A 1 161 ? -10.685 -5.609 -1.823 1.00 94.12 161 ARG A CA 1
ATOM 1283 C C . ARG A 1 161 ? -9.255 -5.892 -2.249 1.00 94.12 161 ARG A C 1
ATOM 1285 O O . ARG A 1 161 ? -8.319 -5.238 -1.787 1.00 94.12 161 ARG A O 1
ATOM 1292 N N . GLU A 1 162 ? -9.073 -6.844 -3.145 1.00 94.31 162 GLU A N 1
ATOM 1293 C CA . GLU A 1 162 ? -7.764 -7.114 -3.728 1.00 94.31 162 GLU A CA 1
ATOM 1294 C C . GLU A 1 162 ? -7.249 -5.891 -4.511 1.00 94.31 162 GLU A C 1
ATOM 1296 O O . GLU A 1 162 ? -8.008 -5.221 -5.210 1.00 94.31 162 GLU A O 1
ATOM 1301 N N . LEU A 1 163 ? -5.962 -5.562 -4.355 1.00 96.69 163 LEU A N 1
ATOM 1302 C CA . LEU A 1 163 ? -5.290 -4.631 -5.265 1.00 96.69 163 LEU A CA 1
ATOM 1303 C C . LEU A 1 163 ? -4.721 -5.431 -6.430 1.00 96.69 163 LEU A C 1
ATOM 1305 O O . LEU A 1 163 ? -4.124 -6.483 -6.209 1.00 96.69 163 LEU A O 1
ATOM 1309 N N . ASP A 1 164 ? -4.815 -4.921 -7.648 1.00 95.81 164 ASP A N 1
ATOM 1310 C CA . ASP A 1 164 ? -4.263 -5.601 -8.817 1.00 95.81 164 ASP A CA 1
ATOM 1311 C C . ASP A 1 164 ? -2.727 -5.563 -8.821 1.00 95.81 164 ASP A C 1
ATOM 1313 O O . ASP A 1 164 ? -2.087 -4.745 -8.154 1.00 95.81 164 ASP A O 1
ATOM 1317 N N . MET A 1 165 ? -2.095 -6.461 -9.583 1.00 95.56 165 MET A N 1
ATOM 1318 C CA . MET A 1 165 ? -0.633 -6.460 -9.751 1.00 95.56 165 MET A CA 1
ATOM 1319 C C . MET A 1 165 ? -0.116 -5.146 -10.352 1.00 95.56 165 MET A C 1
ATOM 1321 O O . MET A 1 165 ? 0.955 -4.682 -9.965 1.00 95.56 165 MET A O 1
ATOM 1325 N N . GLU A 1 166 ? -0.877 -4.510 -11.249 1.00 96.12 166 GLU A N 1
ATOM 1326 C CA . GLU A 1 166 ? -0.473 -3.239 -11.864 1.00 96.12 166 GLU A CA 1
ATOM 1327 C C . GLU A 1 166 ? -0.377 -2.080 -10.879 1.00 96.12 166 GLU A C 1
ATOM 1329 O O . GLU A 1 166 ? 0.396 -1.163 -11.122 1.00 96.12 166 GLU A O 1
ATOM 1334 N N . VAL A 1 167 ? -1.066 -2.129 -9.737 1.00 97.56 167 VAL A N 1
ATOM 1335 C CA . VAL A 1 167 ? -0.951 -1.078 -8.715 1.00 97.56 167 VAL A CA 1
ATOM 1336 C C . VAL A 1 167 ? 0.491 -0.934 -8.220 1.00 97.56 167 VAL A C 1
ATOM 1338 O O . VAL A 1 167 ? 0.934 0.170 -7.911 1.00 97.56 167 VAL A O 1
ATOM 1341 N N . LEU A 1 168 ? 1.271 -2.018 -8.226 1.00 97.00 168 LEU A N 1
ATOM 1342 C CA . LEU A 1 168 ? 2.677 -1.992 -7.822 1.00 97.00 168 LEU A CA 1
ATOM 1343 C C . LEU A 1 168 ? 3.561 -1.147 -8.755 1.00 97.00 168 LEU A C 1
ATOM 1345 O O . LEU A 1 168 ? 4.648 -0.749 -8.344 1.00 97.00 168 LEU A O 1
ATOM 1349 N N . SER A 1 169 ? 3.115 -0.800 -9.973 1.00 94.69 169 SER A N 1
ATOM 1350 C CA . SER A 1 169 ? 3.861 0.143 -10.823 1.00 94.69 169 SER A CA 1
ATOM 1351 C C . SER A 1 169 ? 3.931 1.544 -10.210 1.00 94.69 169 SER A C 1
ATOM 1353 O O . SER A 1 169 ? 4.784 2.342 -10.593 1.00 94.69 169 SER A O 1
ATOM 1355 N N . VAL A 1 170 ? 3.068 1.858 -9.236 1.00 94.44 170 VAL A N 1
ATOM 1356 C CA . VAL A 1 170 ? 3.120 3.124 -8.497 1.00 94.44 170 VAL A CA 1
ATOM 1357 C C . VAL A 1 170 ? 4.419 3.266 -7.696 1.00 94.44 170 VAL A C 1
ATOM 1359 O O . VAL A 1 170 ? 4.874 4.390 -7.503 1.00 94.44 170 VAL A O 1
ATOM 1362 N N . LEU A 1 171 ? 5.096 2.165 -7.343 1.00 94.44 171 LEU A N 1
ATOM 1363 C CA . LEU A 1 171 ? 6.433 2.207 -6.733 1.00 94.44 171 LEU A CA 1
ATOM 1364 C C . LEU A 1 171 ? 7.454 2.958 -7.601 1.00 94.44 171 LEU A C 1
ATOM 1366 O O . LEU A 1 171 ? 8.432 3.482 -7.078 1.00 94.44 171 LEU A O 1
ATOM 1370 N N . GLN A 1 172 ? 7.235 3.014 -8.918 1.00 91.12 172 GLN A N 1
ATOM 1371 C CA . GLN A 1 172 ? 8.101 3.707 -9.875 1.00 91.12 172 GLN A CA 1
ATOM 1372 C C . GLN A 1 172 ? 7.806 5.212 -9.968 1.00 91.12 172 GLN A C 1
ATOM 1374 O O . GLN A 1 172 ? 8.488 5.928 -10.702 1.00 91.12 172 GLN A O 1
ATOM 1379 N N . CYS A 1 173 ? 6.772 5.706 -9.283 1.00 83.44 173 CYS A N 1
ATOM 1380 C CA . CYS A 1 173 ? 6.463 7.128 -9.260 1.00 83.44 173 CYS A CA 1
ATOM 1381 C C . CYS A 1 173 ? 7.460 7.853 -8.350 1.00 83.44 173 CYS A C 1
ATOM 1383 O O . CYS A 1 173 ? 7.503 7.609 -7.148 1.00 83.44 173 CYS A O 1
ATOM 1385 N N . GLY A 1 174 ? 8.248 8.756 -8.935 1.00 74.62 174 GLY A N 1
ATOM 1386 C CA . GLY A 1 174 ? 9.042 9.726 -8.181 1.00 74.62 174 GLY A CA 1
ATOM 1387 C C . GLY A 1 174 ? 8.191 10.891 -7.663 1.00 74.62 174 GLY A C 1
ATOM 1388 O O . GLY A 1 174 ? 6.967 10.796 -7.568 1.00 74.62 174 GLY A O 1
ATOM 1389 N N . LEU A 1 175 ? 8.842 12.018 -7.374 1.00 71.12 175 LEU A N 1
ATOM 1390 C CA . LEU A 1 175 ? 8.170 13.265 -7.005 1.00 71.12 175 LEU A CA 1
ATOM 1391 C C . LEU A 1 175 ? 7.283 13.764 -8.158 1.00 71.12 175 LEU A C 1
ATOM 1393 O O . LEU A 1 175 ? 7.777 14.015 -9.260 1.00 71.12 175 LEU A O 1
ATOM 1397 N N . LEU A 1 176 ? 5.980 13.922 -7.910 1.00 69.06 176 LEU A N 1
ATOM 1398 C CA . LEU A 1 176 ? 5.035 14.492 -8.870 1.00 69.06 176 LEU A CA 1
ATOM 1399 C C . LEU A 1 176 ? 4.641 15.903 -8.424 1.00 69.06 176 LEU A C 1
ATOM 1401 O O . LEU A 1 176 ? 4.193 16.091 -7.296 1.00 69.06 176 LEU A O 1
ATOM 1405 N N . SER A 1 177 ? 4.774 16.896 -9.306 1.00 65.75 177 SER A N 1
ATOM 1406 C CA . SER A 1 177 ? 4.418 18.287 -8.999 1.00 65.75 177 SER A CA 1
ATOM 1407 C C . SER A 1 177 ? 3.234 18.765 -9.831 1.00 65.75 177 SER A C 1
ATOM 1409 O O . SER A 1 177 ? 3.217 18.635 -11.058 1.00 65.75 177 SER A O 1
ATOM 1411 N N . ARG A 1 178 ? 2.247 19.359 -9.153 1.00 58.81 178 ARG A N 1
ATOM 1412 C CA . ARG A 1 178 ? 1.006 19.858 -9.760 1.00 58.81 178 ARG A CA 1
ATOM 1413 C C . ARG A 1 178 ? 1.218 21.092 -10.642 1.00 58.81 178 ARG A C 1
ATOM 1415 O O . ARG A 1 178 ? 0.420 21.322 -11.544 1.00 58.81 178 ARG A O 1
ATOM 1422 N N . SER A 1 179 ? 2.314 21.833 -10.448 1.00 56.06 179 SER A N 1
ATOM 1423 C CA . SER A 1 179 ? 2.681 22.982 -11.293 1.00 56.06 179 SER A CA 1
ATOM 1424 C C . SER A 1 179 ? 2.913 22.598 -12.758 1.00 56.06 179 SER A C 1
ATOM 1426 O O . SER A 1 179 ? 2.709 23.419 -13.644 1.00 56.06 179 SER A O 1
ATOM 1428 N N . LEU A 1 180 ? 3.277 21.339 -13.025 1.00 50.84 180 LEU A N 1
ATOM 1429 C CA . LEU A 1 180 ? 3.483 20.814 -14.377 1.00 50.84 180 LEU A CA 1
ATOM 1430 C C . LEU A 1 180 ? 2.173 20.514 -15.123 1.00 50.84 180 LEU A C 1
ATOM 1432 O O . LEU A 1 180 ? 2.215 20.133 -16.290 1.00 50.84 180 LEU A O 1
ATOM 1436 N N . LEU A 1 181 ? 1.024 20.612 -14.448 1.00 51.06 181 LEU A N 1
ATOM 1437 C CA . LEU A 1 181 ? -0.258 20.100 -14.939 1.00 51.06 181 LEU A CA 1
ATOM 1438 C C . LEU A 1 181 ? -1.404 21.103 -14.843 1.00 51.06 181 LEU A C 1
ATOM 1440 O O . LEU A 1 181 ? -2.506 20.798 -15.295 1.00 51.06 181 LEU A O 1
ATOM 1444 N N . ASP A 1 182 ? -1.158 22.294 -14.296 1.00 53.12 182 ASP A N 1
ATOM 1445 C CA . ASP A 1 182 ? -2.154 23.359 -14.242 1.00 53.12 182 ASP A CA 1
ATOM 1446 C C . ASP A 1 182 ? -2.317 24.012 -15.625 1.00 53.12 182 ASP A C 1
ATOM 1448 O O . ASP A 1 182 ? -1.818 25.102 -15.896 1.00 53.12 182 ASP A O 1
ATOM 1452 N N . SER A 1 183 ? -3.002 23.311 -16.531 1.00 55.81 183 SER A N 1
ATOM 1453 C CA . SER A 1 183 ? -3.433 23.873 -17.818 1.00 55.81 183 SER A CA 1
ATOM 1454 C C . SER A 1 183 ? -4.604 24.853 -17.652 1.00 55.81 183 SER A C 1
ATOM 1456 O O . SER A 1 183 ? -4.950 25.549 -18.604 1.00 55.81 183 SER A O 1
ATOM 1458 N N . GLU A 1 184 ? -5.211 24.921 -16.458 1.00 54.00 184 GLU A N 1
ATOM 1459 C CA . GLU A 1 184 ? -6.429 25.691 -16.187 1.00 54.00 184 GLU A CA 1
ATOM 1460 C C . GLU A 1 184 ? -6.232 26.888 -15.236 1.00 54.00 184 GLU A C 1
ATOM 1462 O O . GLU A 1 184 ? -7.182 27.632 -15.047 1.00 54.00 184 GLU A O 1
ATOM 1467 N N . LEU A 1 185 ? -5.029 27.175 -14.720 1.00 52.47 185 LEU A N 1
ATOM 1468 C CA . LEU A 1 185 ? -4.649 28.446 -14.065 1.00 52.47 185 LEU A CA 1
ATOM 1469 C C . LEU A 1 185 ? -5.439 28.840 -12.791 1.00 52.47 185 LEU A C 1
ATOM 1471 O O . LEU A 1 185 ? -5.554 30.032 -12.490 1.00 52.47 185 LEU A O 1
ATOM 1475 N N . HIS A 1 186 ? -5.959 27.893 -11.998 1.00 52.84 186 HIS A N 1
ATOM 1476 C CA . HIS A 1 186 ? -6.862 28.230 -10.874 1.00 52.84 186 HIS A CA 1
ATOM 1477 C C . HIS A 1 186 ? -6.349 28.013 -9.441 1.00 52.84 186 HIS A C 1
ATOM 1479 O O . HIS A 1 186 ? -7.088 28.334 -8.509 1.00 52.84 186 HIS A O 1
ATOM 1485 N N . THR A 1 187 ? -5.103 27.594 -9.180 1.00 51.56 187 THR A N 1
ATOM 1486 C CA . THR A 1 187 ? -4.614 27.545 -7.779 1.00 51.56 187 THR A CA 1
ATOM 1487 C C . THR A 1 187 ? -3.117 27.814 -7.620 1.00 51.56 187 THR A C 1
ATOM 1489 O O . THR A 1 187 ? -2.288 27.036 -8.070 1.00 51.56 187 THR A O 1
ATOM 1492 N N . LYS A 1 188 ? -2.754 28.857 -6.855 1.00 46.00 188 LYS A N 1
ATOM 1493 C CA . LYS A 1 188 ? -1.367 29.214 -6.467 1.00 46.00 188 LYS A CA 1
ATOM 1494 C C . LYS A 1 188 ? -0.704 28.237 -5.471 1.00 46.00 188 LYS A C 1
ATOM 1496 O O . LYS A 1 188 ? 0.258 28.607 -4.804 1.00 46.00 188 LYS A O 1
ATOM 1501 N N . VAL A 1 189 ? -1.228 27.024 -5.311 1.00 50.53 189 VAL A N 1
ATOM 1502 C CA . VAL A 1 189 ? -0.733 26.058 -4.322 1.00 50.53 189 VAL A CA 1
ATOM 1503 C C . VAL A 1 189 ? 0.072 24.994 -5.054 1.00 50.53 189 VAL A C 1
ATOM 1505 O O . VAL A 1 189 ? -0.487 24.101 -5.688 1.00 50.53 189 VAL A O 1
ATOM 1508 N N . GLN A 1 190 ? 1.398 25.106 -4.973 1.00 53.53 190 GLN A N 1
ATOM 1509 C CA . GLN A 1 190 ? 2.326 24.061 -5.389 1.00 53.53 190 GLN A CA 1
ATOM 1510 C C . GLN A 1 190 ? 2.095 22.850 -4.480 1.00 53.53 190 GLN A C 1
ATOM 1512 O O . GLN A 1 190 ? 2.558 22.814 -3.345 1.00 53.53 190 GLN A O 1
ATOM 1517 N N . GLN A 1 191 ? 1.289 21.897 -4.946 1.00 61.78 191 GLN A N 1
ATOM 1518 C CA . GLN A 1 191 ? 1.059 20.650 -4.232 1.00 61.78 191 GLN A CA 1
ATOM 1519 C C . GLN A 1 191 ? 1.919 19.570 -4.873 1.00 61.78 191 GLN A C 1
ATOM 1521 O O . GLN A 1 191 ? 1.694 19.169 -6.015 1.00 61.78 191 GLN A O 1
ATOM 1526 N N . GLU A 1 192 ? 2.930 19.139 -4.139 1.00 72.75 192 GLU A N 1
ATOM 1527 C CA . GLU A 1 192 ? 3.760 18.006 -4.512 1.00 72.75 192 GLU A CA 1
ATOM 1528 C C .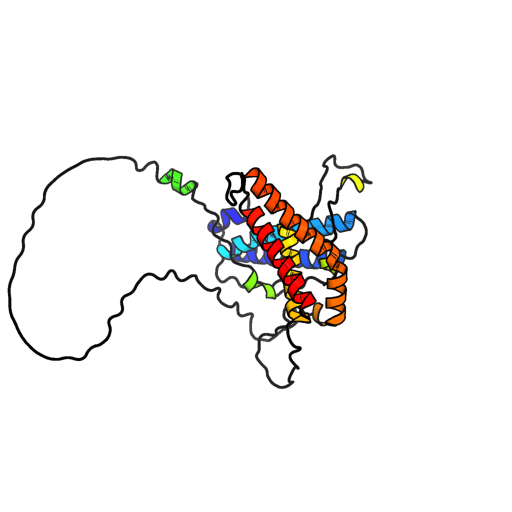 GLU A 1 192 ? 3.139 16.744 -3.925 1.00 72.75 192 GLU A C 1
ATOM 1530 O O . GLU A 1 192 ? 2.703 16.719 -2.773 1.00 72.75 192 GLU A O 1
ATOM 1535 N N . VAL A 1 193 ? 3.032 15.709 -4.750 1.00 77.75 193 VAL A N 1
ATOM 1536 C CA . VAL A 1 193 ? 2.518 14.405 -4.352 1.00 77.75 193 VAL A CA 1
ATOM 1537 C C . VAL A 1 193 ? 3.656 13.411 -4.526 1.00 77.75 193 VAL A C 1
ATOM 1539 O O . VAL A 1 193 ? 4.119 13.163 -5.640 1.00 77.75 193 VAL A O 1
ATOM 1542 N N . LEU A 1 194 ? 4.121 12.867 -3.406 1.00 84.62 194 LEU A N 1
ATOM 1543 C CA . LEU A 1 194 ? 5.207 11.897 -3.337 1.00 84.62 194 LEU A CA 1
ATOM 1544 C C . LEU A 1 194 ? 4.703 10.600 -2.702 1.00 84.62 194 LEU A C 1
ATOM 1546 O O . LEU A 1 194 ? 3.792 10.621 -1.870 1.00 84.62 194 LEU A O 1
ATOM 1550 N N . LEU A 1 195 ? 5.318 9.483 -3.088 1.00 88.88 195 LEU A N 1
ATOM 1551 C CA . LEU A 1 195 ? 5.205 8.231 -2.350 1.00 88.88 195 LEU A CA 1
ATOM 1552 C C . LEU A 1 195 ? 5.891 8.401 -0.986 1.00 88.88 195 LEU A C 1
ATOM 1554 O O . LEU A 1 195 ? 7.119 8.416 -0.915 1.00 88.88 195 LEU A O 1
ATOM 1558 N N . GLY A 1 196 ? 5.110 8.575 0.078 1.00 90.75 196 GLY A N 1
ATOM 1559 C CA . GLY A 1 196 ? 5.637 8.688 1.432 1.00 90.75 196 GLY A CA 1
ATOM 1560 C C . GLY A 1 196 ? 5.996 7.324 2.035 1.00 90.75 196 GLY A C 1
ATOM 1561 O O . GLY A 1 196 ? 5.678 6.277 1.457 1.00 90.75 196 GLY A O 1
ATOM 1562 N N . PRO A 1 197 ? 6.625 7.307 3.226 1.00 93.06 197 PRO A N 1
ATOM 1563 C CA . PRO A 1 197 ? 7.001 6.068 3.911 1.00 93.06 197 PRO A CA 1
ATOM 1564 C C . PRO A 1 197 ? 5.809 5.137 4.177 1.00 93.06 197 PRO A C 1
ATOM 1566 O O . PRO A 1 197 ? 5.916 3.924 4.004 1.00 93.06 197 PRO A O 1
ATOM 1569 N N . ALA A 1 198 ? 4.648 5.695 4.538 1.00 94.75 198 ALA A N 1
ATOM 1570 C CA . ALA A 1 198 ? 3.437 4.918 4.800 1.00 94.75 198 ALA A CA 1
ATOM 1571 C C . ALA A 1 198 ? 2.894 4.243 3.530 1.00 94.75 198 ALA A C 1
ATOM 1573 O O . ALA A 1 198 ? 2.551 3.060 3.554 1.00 94.75 198 ALA A O 1
ATOM 1574 N N . GLU A 1 199 ? 2.847 4.965 2.406 1.00 95.69 199 GLU A N 1
ATOM 1575 C CA . GLU A 1 199 ? 2.392 4.413 1.126 1.00 95.69 199 GLU A CA 1
ATOM 1576 C C . GLU A 1 199 ? 3.379 3.381 0.575 1.00 95.69 199 GLU A C 1
ATOM 1578 O O . GLU A 1 199 ? 2.956 2.370 0.010 1.00 95.69 199 GLU A O 1
ATOM 1583 N N . LEU A 1 200 ? 4.685 3.603 0.768 1.00 96.56 200 LEU A N 1
ATOM 1584 C CA . LEU A 1 200 ? 5.719 2.639 0.407 1.00 96.56 200 LEU A CA 1
ATOM 1585 C C . LEU A 1 200 ? 5.524 1.326 1.173 1.00 96.56 200 LEU A C 1
ATOM 1587 O O . LEU A 1 200 ? 5.403 0.276 0.546 1.00 96.56 200 LEU A O 1
ATOM 1591 N N . VAL A 1 201 ? 5.427 1.377 2.506 1.00 97.06 201 VAL A N 1
ATOM 1592 C CA . VAL A 1 201 ? 5.176 0.189 3.340 1.00 97.06 201 VAL A CA 1
ATOM 1593 C C . VAL A 1 201 ? 3.891 -0.514 2.908 1.00 97.06 201 VAL A C 1
ATOM 1595 O O . VAL A 1 201 ? 3.911 -1.720 2.680 1.00 97.06 201 VAL A O 1
ATOM 1598 N N . PHE A 1 202 ? 2.803 0.228 2.693 1.00 97.38 202 PHE A N 1
ATOM 1599 C CA . PHE A 1 202 ? 1.527 -0.326 2.236 1.00 97.38 202 PHE A CA 1
ATOM 1600 C C . PHE A 1 202 ? 1.655 -1.130 0.929 1.00 97.38 202 PHE A C 1
ATOM 1602 O O . PHE A 1 202 ? 1.139 -2.248 0.828 1.00 97.38 202 PHE A O 1
ATOM 1609 N N . LEU A 1 203 ? 2.356 -0.589 -0.074 1.00 98.25 203 LEU A N 1
ATOM 1610 C CA . LEU A 1 203 ? 2.571 -1.272 -1.353 1.00 98.25 203 LEU A CA 1
ATOM 1611 C C . LEU A 1 203 ? 3.518 -2.471 -1.216 1.00 98.25 203 LEU A C 1
ATOM 1613 O O . LEU A 1 203 ? 3.280 -3.507 -1.838 1.00 98.25 203 LEU A O 1
ATOM 1617 N N . LEU A 1 204 ? 4.569 -2.360 -0.401 1.00 98.19 204 LEU A N 1
ATOM 1618 C CA . LEU A 1 204 ? 5.522 -3.447 -0.175 1.00 98.19 204 LEU A CA 1
ATOM 1619 C C . LEU A 1 204 ? 4.899 -4.608 0.615 1.00 98.19 204 LEU A C 1
ATOM 1621 O O . LEU A 1 204 ? 5.126 -5.765 0.272 1.00 98.19 204 LEU A O 1
ATOM 1625 N N . GLU A 1 205 ? 4.058 -4.337 1.615 1.00 97.44 205 GLU A N 1
ATOM 1626 C CA . GLU A 1 205 ? 3.293 -5.373 2.320 1.00 97.44 205 GLU A CA 1
ATOM 1627 C C . GLU A 1 205 ? 2.328 -6.110 1.385 1.00 97.44 205 GLU A C 1
ATOM 1629 O O . GLU A 1 205 ? 2.105 -7.316 1.523 1.00 97.44 205 GLU A O 1
ATOM 1634 N N . ASP A 1 206 ? 1.711 -5.393 0.444 1.00 97.38 206 ASP A N 1
ATOM 1635 C CA . ASP A 1 206 ? 0.865 -6.000 -0.579 1.00 97.38 206 ASP A CA 1
ATOM 1636 C C . ASP A 1 206 ? 1.678 -6.858 -1.551 1.00 97.38 206 ASP A C 1
ATOM 1638 O O . ASP A 1 206 ? 1.331 -8.017 -1.788 1.00 97.38 206 ASP A O 1
ATOM 1642 N N . MET A 1 207 ? 2.805 -6.334 -2.036 1.00 97.75 207 MET A N 1
ATOM 1643 C CA . MET A 1 207 ? 3.723 -7.050 -2.915 1.00 97.75 207 MET A CA 1
ATOM 1644 C C . MET A 1 207 ? 4.255 -8.330 -2.272 1.00 97.75 207 MET A C 1
ATOM 1646 O O . MET A 1 207 ? 4.150 -9.396 -2.876 1.00 97.75 207 MET A O 1
ATOM 1650 N N . LEU A 1 208 ? 4.776 -8.254 -1.044 1.00 97.00 208 LEU A N 1
ATOM 1651 C CA . LEU A 1 208 ? 5.327 -9.409 -0.340 1.00 97.00 208 LEU A CA 1
ATOM 1652 C C . LEU A 1 208 ? 4.279 -10.516 -0.201 1.00 97.00 208 LEU A C 1
ATOM 1654 O O . LEU A 1 208 ? 4.547 -11.653 -0.574 1.00 97.00 208 LEU A O 1
ATOM 1658 N N . ARG A 1 209 ? 3.058 -10.181 0.236 1.00 94.31 209 ARG A N 1
ATOM 1659 C CA . ARG A 1 209 ? 1.969 -11.162 0.376 1.00 94.31 209 ARG A CA 1
ATOM 1660 C C . ARG A 1 209 ? 1.621 -11.841 -0.946 1.00 94.31 209 ARG A C 1
ATOM 1662 O O . ARG A 1 209 ? 1.399 -13.051 -0.975 1.00 94.31 209 ARG A O 1
ATOM 1669 N N . LYS A 1 210 ? 1.578 -11.080 -2.042 1.00 95.81 210 LYS A N 1
ATOM 1670 C CA . LYS A 1 210 ? 1.322 -11.625 -3.383 1.00 95.81 210 LYS A CA 1
ATOM 1671 C C . LYS A 1 210 ? 2.435 -12.577 -3.825 1.00 95.81 210 LYS A C 1
ATOM 1673 O O . LYS A 1 210 ? 2.144 -13.635 -4.384 1.00 95.81 210 LYS A O 1
ATOM 1678 N N . LEU A 1 211 ? 3.694 -12.232 -3.553 1.00 95.69 211 LEU A N 1
ATOM 1679 C CA . LEU A 1 211 ? 4.849 -13.073 -3.875 1.00 95.69 211 LEU A CA 1
ATOM 1680 C C . LEU A 1 211 ? 4.886 -14.338 -3.015 1.00 95.69 211 LEU A C 1
ATOM 1682 O O . LEU A 1 211 ? 5.035 -15.426 -3.559 1.00 95.69 211 LEU A O 1
ATOM 1686 N N . GLU A 1 212 ? 4.663 -14.234 -1.706 1.00 93.75 212 GLU A N 1
ATOM 1687 C CA . GLU A 1 212 ? 4.571 -15.394 -0.811 1.00 93.75 212 GLU A CA 1
ATOM 1688 C C . GLU A 1 212 ? 3.466 -16.359 -1.257 1.00 93.75 212 GLU A C 1
ATOM 1690 O O . GLU A 1 212 ? 3.672 -17.574 -1.306 1.00 93.75 212 GLU A O 1
ATOM 1695 N N . PHE A 1 213 ? 2.303 -15.825 -1.637 1.00 92.38 213 PHE A N 1
ATOM 1696 C CA . PHE A 1 213 ? 1.198 -16.628 -2.148 1.00 92.38 213 PHE A CA 1
ATOM 1697 C C . PHE A 1 213 ? 1.523 -17.303 -3.489 1.00 92.38 213 PHE A C 1
ATOM 1699 O O . PHE A 1 213 ? 1.111 -18.437 -3.715 1.00 92.38 213 PHE A O 1
ATOM 1706 N N . SER A 1 214 ? 2.251 -16.631 -4.381 1.00 93.44 214 SER A N 1
ATOM 1707 C CA . SER A 1 214 ? 2.410 -17.087 -5.772 1.00 93.44 214 SER A CA 1
ATOM 1708 C C . SER A 1 214 ? 3.688 -17.874 -6.041 1.00 93.44 214 SER A C 1
ATOM 1710 O O . SER A 1 214 ? 3.716 -18.689 -6.967 1.00 93.44 214 SER A O 1
ATOM 1712 N N . LEU A 1 215 ? 4.750 -17.595 -5.283 1.00 91.75 215 LEU A N 1
ATOM 1713 C CA . LEU A 1 215 ? 6.097 -18.134 -5.484 1.00 91.75 215 LEU A CA 1
ATOM 1714 C C . LEU A 1 215 ? 6.494 -19.113 -4.373 1.00 91.75 215 LEU A C 1
ATOM 1716 O O . LEU A 1 215 ? 7.154 -20.110 -4.651 1.00 91.75 215 LEU A O 1
ATOM 1720 N N . THR A 1 216 ? 6.053 -18.878 -3.133 1.00 84.12 216 THR A N 1
ATOM 1721 C CA . THR A 1 216 ? 6.427 -19.715 -1.978 1.00 84.12 216 THR A CA 1
ATOM 1722 C C . THR A 1 216 ? 5.382 -20.782 -1.665 1.00 84.12 216 THR A C 1
ATOM 1724 O O . THR A 1 216 ? 5.721 -21.907 -1.285 1.00 84.12 216 THR A O 1
ATOM 1727 N N . ALA A 1 217 ? 4.092 -20.463 -1.798 1.00 68.75 217 ALA A N 1
ATOM 1728 C CA . ALA A 1 217 ? 3.045 -21.443 -1.559 1.00 68.75 217 ALA A CA 1
ATOM 1729 C C . ALA A 1 217 ? 3.057 -22.484 -2.687 1.00 68.75 217 ALA A C 1
ATOM 1731 O O . ALA A 1 217 ? 2.662 -22.208 -3.818 1.00 68.75 217 ALA A O 1
ATOM 1732 N N . ALA A 1 218 ? 3.491 -23.710 -2.372 1.00 54.50 218 ALA A N 1
ATOM 1733 C CA . ALA A 1 218 ? 3.340 -24.838 -3.285 1.00 54.50 218 ALA A CA 1
ATOM 1734 C C . ALA A 1 218 ? 1.883 -24.880 -3.777 1.00 54.50 218 ALA A C 1
ATOM 1736 O O . ALA A 1 218 ? 0.980 -24.743 -2.938 1.00 54.50 218 ALA A O 1
ATOM 1737 N N . PRO A 1 219 ? 1.621 -25.077 -5.085 1.00 48.81 219 PRO A N 1
ATOM 1738 C CA . PRO A 1 219 ? 0.260 -25.184 -5.576 1.00 48.81 219 PRO A CA 1
ATOM 1739 C C . PRO A 1 219 ? -0.391 -26.322 -4.804 1.00 48.81 219 PRO A C 1
ATOM 1741 O O . PRO A 1 219 ? -0.027 -27.492 -4.959 1.00 48.81 219 PRO A O 1
ATOM 1744 N N . ALA A 1 220 ? -1.316 -25.976 -3.908 1.00 51.91 220 ALA A N 1
ATOM 1745 C CA . ALA A 1 220 ? -2.133 -26.964 -3.246 1.00 51.91 220 ALA A CA 1
ATOM 1746 C C . ALA A 1 220 ? -2.899 -27.634 -4.379 1.00 51.91 220 ALA A C 1
ATOM 1748 O O . ALA A 1 220 ? -3.846 -27.056 -4.910 1.00 51.91 220 ALA A O 1
ATOM 1749 N N . LYS A 1 221 ? -2.440 -28.816 -4.810 1.00 46.75 221 LYS A N 1
ATOM 1750 C CA . LYS A 1 221 ? -3.189 -29.683 -5.711 1.00 46.75 221 LYS A CA 1
ATOM 1751 C C . LYS A 1 221 ? -4.572 -29.794 -5.083 1.00 46.75 221 LYS A C 1
ATOM 1753 O O . LYS A 1 221 ? -4.710 -30.442 -4.045 1.00 46.75 221 LYS A O 1
ATOM 1758 N N . ARG A 1 222 ? -5.555 -29.078 -5.643 1.00 48.94 222 ARG A N 1
ATOM 1759 C CA . ARG A 1 222 ? -6.943 -29.117 -5.188 1.00 48.94 222 ARG A CA 1
ATOM 1760 C C . ARG A 1 222 ? -7.367 -30.571 -5.321 1.00 48.94 222 ARG A C 1
ATOM 1762 O O . ARG A 1 222 ? -7.607 -31.059 -6.420 1.00 48.94 222 ARG A O 1
ATOM 1769 N N . THR A 1 223 ? -7.359 -31.291 -4.207 1.00 47.00 223 THR A N 1
ATOM 1770 C CA . THR A 1 223 ? -7.942 -32.622 -4.136 1.00 47.00 223 THR A CA 1
ATOM 1771 C C . THR A 1 223 ? -9.453 -32.401 -4.100 1.00 47.00 223 THR A C 1
ATOM 1773 O O . THR A 1 223 ? -9.931 -31.701 -3.208 1.00 47.00 223 THR A O 1
ATOM 1776 N N . PRO A 1 224 ? -10.221 -32.927 -5.067 1.00 50.47 224 PRO A N 1
ATOM 1777 C CA . PRO A 1 224 ? -11.612 -32.517 -5.280 1.00 50.47 224 PRO A CA 1
ATOM 1778 C C . PRO A 1 224 ? -12.607 -32.946 -4.181 1.00 50.47 224 PRO A C 1
ATOM 1780 O O . PRO A 1 224 ? -13.804 -32.745 -4.347 1.00 50.47 224 PRO A O 1
ATOM 1783 N N . PHE A 1 225 ? -12.156 -33.515 -3.054 1.00 50.75 225 PHE A N 1
ATOM 1784 C CA . PHE A 1 225 ? -13.036 -34.201 -2.097 1.00 50.75 225 PHE A CA 1
ATOM 1785 C C . PHE A 1 225 ? -12.896 -33.807 -0.619 1.00 50.75 225 PHE A C 1
ATOM 1787 O O . PHE A 1 225 ? -13.645 -34.335 0.198 1.00 50.75 225 PHE A O 1
ATOM 1794 N N . PHE A 1 226 ? -12.022 -32.867 -0.243 1.00 42.94 226 PHE A N 1
ATOM 1795 C CA . PHE A 1 226 ? -11.930 -32.419 1.155 1.00 42.94 226 PHE A CA 1
ATOM 1796 C C . PHE A 1 226 ? -12.414 -30.975 1.323 1.00 42.94 226 PHE A C 1
ATOM 1798 O O . PHE A 1 226 ? -11.703 -30.017 1.025 1.00 42.94 226 PHE A O 1
ATOM 1805 N N . LYS A 1 227 ? -13.651 -30.841 1.818 1.00 53.16 227 LYS A N 1
ATOM 1806 C CA . LYS A 1 227 ? -14.218 -29.592 2.346 1.00 53.16 227 LYS A CA 1
ATOM 1807 C C . LYS A 1 227 ? -13.528 -29.206 3.663 1.00 53.16 227 LYS A C 1
ATOM 1809 O O . LYS A 1 227 ? -13.106 -30.079 4.416 1.00 53.16 227 LYS A O 1
ATOM 1814 N N . ALA A 1 228 ? -13.512 -27.902 3.944 1.00 42.19 228 ALA A N 1
ATOM 1815 C CA . ALA A 1 228 ? -13.149 -27.268 5.219 1.00 42.19 228 ALA A CA 1
ATOM 1816 C C . ALA A 1 228 ? -11.651 -27.038 5.509 1.00 42.19 228 ALA A C 1
ATOM 1818 O O . ALA A 1 228 ? -11.140 -27.362 6.580 1.00 42.19 228 ALA A O 1
ATOM 1819 N N . LYS A 1 229 ? -10.953 -26.348 4.602 1.00 46.88 229 LYS A N 1
ATOM 1820 C CA . LYS A 1 229 ? -9.920 -25.391 5.027 1.00 46.88 229 LYS A CA 1
ATOM 1821 C C . LYS A 1 229 ? -10.300 -24.024 4.490 1.00 46.88 229 LYS A C 1
ATOM 1823 O O . LYS A 1 229 ? -10.659 -23.933 3.321 1.00 46.88 229 LYS A O 1
ATOM 1828 N N . THR A 1 230 ? -10.237 -23.012 5.356 1.00 51.34 230 THR A N 1
ATOM 1829 C CA . THR A 1 230 ? -10.341 -21.587 5.022 1.00 51.34 230 THR A CA 1
ATOM 1830 C C . THR A 1 230 ? -9.668 -21.353 3.680 1.00 51.34 230 THR A C 1
ATOM 1832 O O . THR A 1 230 ? -8.504 -21.739 3.517 1.00 51.34 230 THR A O 1
ATOM 1835 N N . ASP A 1 231 ? -10.421 -20.843 2.707 1.00 59.31 231 ASP A N 1
ATOM 1836 C CA . ASP A 1 231 ? -9.924 -20.760 1.344 1.00 59.31 231 ASP A CA 1
ATOM 1837 C C . ASP A 1 231 ? -8.700 -19.841 1.323 1.00 59.31 231 ASP A C 1
ATOM 1839 O O . ASP A 1 231 ? -8.786 -18.645 1.594 1.00 59.31 231 ASP A O 1
ATOM 1843 N N . LYS A 1 232 ? -7.522 -20.423 1.075 1.00 66.06 232 LYS A N 1
ATOM 1844 C CA . LYS A 1 232 ? -6.254 -19.682 1.104 1.00 66.06 232 LYS A CA 1
ATOM 1845 C C . LYS A 1 232 ? -6.203 -18.601 0.019 1.00 66.06 232 LYS A C 1
ATOM 1847 O O . LYS A 1 232 ? -5.312 -17.764 0.073 1.00 66.06 232 LYS A O 1
ATOM 1852 N N . SER A 1 233 ? -7.127 -18.637 -0.944 1.00 73.00 233 SER A N 1
ATOM 1853 C CA . SER A 1 233 ? -7.279 -17.647 -2.010 1.00 73.00 233 SER A CA 1
ATOM 1854 C C . SER A 1 233 ? -8.131 -16.430 -1.670 1.00 73.00 233 SER A C 1
ATOM 1856 O O . SER A 1 233 ? -8.232 -15.548 -2.518 1.00 73.00 233 SER A O 1
ATOM 1858 N N . VAL A 1 234 ? -8.728 -16.329 -0.475 1.00 78.88 234 VAL A N 1
ATOM 1859 C CA . VAL A 1 234 ? -9.509 -15.131 -0.120 1.00 78.88 234 VAL A CA 1
ATOM 1860 C C . VAL A 1 234 ? -8.623 -13.882 -0.213 1.00 78.88 234 VAL A C 1
ATOM 1862 O O . VAL A 1 234 ? -7.638 -13.758 0.515 1.00 78.88 234 VAL A O 1
ATOM 1865 N N . GLY A 1 235 ? -8.993 -12.960 -1.109 1.00 83.88 235 GLY A N 1
ATOM 1866 C CA . GLY A 1 235 ? -8.239 -11.734 -1.395 1.00 83.88 235 GLY A CA 1
ATOM 1867 C C . GLY A 1 235 ? -7.078 -11.886 -2.391 1.00 83.88 235 GLY A C 1
ATOM 1868 O O . GLY A 1 235 ? -6.241 -10.987 -2.450 1.00 83.88 235 GLY A O 1
ATOM 1869 N N . PHE A 1 236 ? -7.011 -13.002 -3.129 1.00 89.75 236 PHE A N 1
ATOM 1870 C CA . PHE A 1 236 ? -6.024 -13.281 -4.187 1.00 89.75 236 PHE A CA 1
ATOM 1871 C C . PHE A 1 236 ? -6.661 -13.843 -5.475 1.00 89.75 236 PHE A C 1
ATOM 1873 O O . PHE A 1 236 ? -6.001 -14.533 -6.256 1.00 89.75 236 PHE A O 1
ATOM 1880 N N . SER A 1 237 ? -7.957 -13.620 -5.686 1.00 89.25 237 SER A N 1
ATOM 1881 C CA . SER A 1 237 ? -8.696 -14.155 -6.830 1.00 89.25 237 SER A CA 1
ATOM 1882 C C . SER A 1 237 ? -8.217 -13.572 -8.160 1.00 89.25 237 SER A C 1
ATOM 1884 O O . SER A 1 237 ? -8.107 -14.311 -9.140 1.00 89.25 237 SER A O 1
ATOM 1886 N N . HIS A 1 238 ? -7.879 -12.280 -8.206 1.00 91.25 238 HIS A N 1
ATOM 1887 C CA . HIS A 1 238 ? -7.322 -11.635 -9.394 1.00 91.25 238 HIS A CA 1
ATOM 1888 C C . HIS A 1 238 ? -5.885 -12.108 -9.632 1.00 91.25 238 HIS A C 1
ATOM 1890 O O . HIS A 1 238 ? -5.508 -12.424 -10.763 1.00 91.25 238 HIS A O 1
ATOM 1896 N N . LEU A 1 239 ? -5.080 -12.220 -8.572 1.00 93.00 239 LEU A N 1
ATOM 1897 C CA . LEU A 1 239 ? -3.704 -12.708 -8.639 1.00 93.00 239 LEU A CA 1
ATOM 1898 C C . LEU A 1 239 ? -3.624 -14.133 -9.200 1.00 93.00 239 LEU A C 1
ATOM 1900 O O . LEU A 1 239 ? -2.769 -14.411 -10.040 1.00 93.00 239 LEU A O 1
ATOM 1904 N N . GLN A 1 240 ? -4.544 -15.015 -8.799 1.00 91.25 240 GLN A N 1
ATOM 1905 C CA . GLN A 1 240 ? -4.624 -16.398 -9.284 1.00 91.25 240 GLN A CA 1
ATOM 1906 C C . GLN A 1 240 ? -4.883 -16.527 -10.789 1.00 91.25 240 GLN A C 1
ATOM 1908 O O . GLN A 1 240 ? -4.659 -17.597 -11.356 1.00 91.25 240 GLN A O 1
ATOM 1913 N N . GLN A 1 241 ? -5.333 -15.461 -11.450 1.00 91.19 241 GLN A N 1
ATOM 1914 C CA . GLN A 1 241 ? -5.512 -15.445 -12.902 1.00 91.19 241 GLN A CA 1
ATOM 1915 C C . GLN A 1 241 ? -4.176 -15.317 -13.652 1.00 91.19 241 GLN A C 1
ATOM 1917 O O . GLN A 1 241 ? -4.152 -15.429 -14.877 1.00 91.19 241 GLN A O 1
ATOM 1922 N N . ARG A 1 242 ? -3.058 -15.093 -12.945 1.00 93.81 242 ARG A N 1
ATOM 1923 C CA . ARG A 1 242 ? -1.708 -14.999 -13.515 1.00 93.81 242 ARG A CA 1
ATOM 1924 C C . ARG A 1 242 ? -0.872 -16.215 -13.166 1.00 93.81 242 ARG A C 1
ATOM 1926 O O . ARG A 1 242 ? -1.000 -16.798 -12.093 1.00 93.81 242 ARG A O 1
ATOM 1933 N N . SER A 1 243 ? 0.040 -16.574 -14.066 1.00 94.62 243 SER A N 1
ATOM 1934 C CA . SER A 1 243 ? 1.019 -17.612 -13.762 1.00 94.62 243 SER A CA 1
ATOM 1935 C C . SER A 1 243 ? 2.080 -17.088 -12.787 1.00 94.62 243 SER A C 1
ATOM 1937 O O . SER A 1 243 ? 2.450 -15.912 -12.832 1.00 94.62 243 SER A O 1
ATOM 1939 N N . SER A 1 244 ? 2.646 -17.969 -11.955 1.00 94.62 244 SER A N 1
ATOM 1940 C CA . SER A 1 244 ? 3.787 -17.622 -11.091 1.00 94.62 244 SER A CA 1
ATOM 1941 C C . SER A 1 244 ? 4.957 -17.033 -11.890 1.00 94.62 244 SER A C 1
ATOM 1943 O O . SER A 1 244 ? 5.637 -16.134 -11.408 1.00 94.62 244 SER A O 1
ATOM 1945 N N . LYS A 1 245 ? 5.149 -17.474 -13.144 1.00 95.62 245 LYS A N 1
ATOM 1946 C CA . LYS A 1 245 ? 6.170 -16.935 -14.052 1.00 95.62 245 LYS A CA 1
ATOM 1947 C C . LYS A 1 245 ? 5.901 -15.477 -14.428 1.00 95.62 245 LYS A C 1
ATOM 1949 O O . LYS A 1 245 ? 6.838 -14.682 -14.430 1.00 95.62 245 LYS A O 1
ATOM 1954 N N . ASP A 1 246 ? 4.656 -15.120 -14.736 1.00 96.19 246 ASP A N 1
ATOM 1955 C CA . ASP A 1 246 ? 4.298 -13.734 -15.069 1.00 96.19 246 ASP A CA 1
ATOM 1956 C C . ASP A 1 246 ? 4.465 -12.823 -13.850 1.00 96.19 246 ASP A C 1
ATOM 1958 O O . ASP A 1 246 ? 4.970 -11.708 -13.969 1.00 96.19 246 ASP A O 1
ATOM 1962 N N . ILE A 1 247 ? 4.105 -13.324 -12.665 1.00 96.44 247 ILE A N 1
ATOM 1963 C CA . ILE A 1 247 ? 4.270 -12.613 -11.393 1.00 96.44 247 ILE A CA 1
ATOM 1964 C C . ILE A 1 247 ? 5.757 -12.383 -11.091 1.00 96.44 247 ILE A C 1
ATOM 1966 O O . ILE A 1 247 ? 6.156 -11.250 -10.816 1.00 96.44 247 ILE A O 1
ATOM 1970 N N . ALA A 1 248 ? 6.591 -13.420 -11.210 1.00 95.69 248 ALA A N 1
ATOM 1971 C CA . ALA A 1 248 ? 8.037 -13.305 -11.039 1.00 95.69 248 ALA A CA 1
ATOM 1972 C C . ALA A 1 248 ? 8.658 -12.347 -12.070 1.00 95.69 248 ALA A C 1
ATOM 1974 O O . ALA A 1 248 ? 9.453 -11.481 -11.710 1.00 95.69 248 ALA A O 1
ATOM 1975 N N . SER A 1 249 ? 8.253 -12.437 -13.343 1.00 96.50 249 SER A N 1
ATOM 1976 C CA . SER A 1 249 ? 8.736 -11.538 -14.397 1.00 96.50 249 SER A CA 1
ATOM 1977 C C . SER A 1 249 ? 8.398 -10.078 -14.101 1.00 96.50 249 SER A C 1
ATOM 1979 O O . SER A 1 249 ? 9.258 -9.210 -14.243 1.00 96.50 249 SER A O 1
ATOM 1981 N N . TYR A 1 250 ? 7.178 -9.807 -13.639 1.00 96.12 250 TYR A N 1
ATOM 1982 C CA . TYR A 1 250 ? 6.763 -8.466 -13.247 1.00 96.12 250 TYR A CA 1
ATOM 1983 C C . TYR A 1 250 ? 7.571 -7.941 -12.049 1.00 96.12 250 TYR A C 1
ATOM 1985 O O . TYR A 1 250 ? 8.010 -6.794 -12.053 1.00 96.12 250 TYR A O 1
ATOM 1993 N N . CYS A 1 251 ? 7.856 -8.791 -11.058 1.00 95.25 251 CYS A N 1
ATOM 1994 C CA . CYS A 1 251 ? 8.724 -8.431 -9.936 1.00 95.25 251 CYS A CA 1
ATOM 1995 C C . CYS A 1 251 ? 10.151 -8.077 -10.390 1.00 95.25 251 CYS A C 1
ATOM 1997 O O . CYS A 1 251 ? 10.712 -7.076 -9.947 1.00 95.25 251 CYS A O 1
ATOM 1999 N N . VAL A 1 252 ? 10.722 -8.845 -11.325 1.00 95.56 252 VAL A N 1
ATOM 2000 C CA . VAL A 1 252 ? 12.046 -8.557 -11.904 1.00 95.56 252 VAL A CA 1
ATOM 2001 C C . VAL A 1 252 ? 12.055 -7.218 -12.651 1.00 95.56 252 VAL A C 1
ATOM 2003 O O . VAL A 1 252 ? 13.039 -6.487 -12.572 1.00 95.56 252 VAL A O 1
ATOM 2006 N N . GLN A 1 253 ? 10.962 -6.841 -13.322 1.00 96.44 253 GLN A N 1
ATOM 2007 C CA . GLN A 1 253 ? 10.846 -5.524 -13.969 1.00 96.44 253 GLN A CA 1
ATOM 2008 C C . GLN A 1 253 ? 10.849 -4.364 -12.960 1.00 96.44 253 GLN A C 1
ATOM 2010 O O . GLN A 1 253 ? 11.343 -3.282 -13.274 1.00 96.44 253 GLN A O 1
ATOM 2015 N N . LEU A 1 254 ? 10.328 -4.581 -11.749 1.00 96.50 254 LEU A N 1
ATOM 2016 C CA . LEU A 1 254 ? 10.342 -3.592 -10.666 1.00 96.50 254 LEU A CA 1
ATOM 2017 C C . LEU A 1 254 ? 11.671 -3.551 -9.897 1.00 96.50 254 LEU A C 1
ATOM 2019 O O . LEU A 1 254 ? 11.891 -2.616 -9.129 1.00 96.50 254 LEU A O 1
ATOM 2023 N N . LEU A 1 255 ? 12.571 -4.517 -10.105 1.00 95.94 255 LEU A N 1
ATOM 2024 C CA . LEU A 1 255 ? 13.802 -4.673 -9.327 1.00 95.94 255 LEU A CA 1
ATOM 2025 C C . LEU A 1 255 ? 14.667 -3.400 -9.236 1.00 95.94 255 LEU A C 1
ATOM 2027 O O . LEU A 1 255 ? 15.072 -3.070 -8.122 1.00 95.94 255 LEU A O 1
ATOM 2031 N N . PRO A 1 256 ? 14.913 -2.629 -10.319 1.00 96.75 256 PRO A N 1
ATOM 2032 C CA . PRO A 1 256 ? 15.692 -1.391 -10.214 1.00 96.75 256 PRO A CA 1
ATOM 2033 C C . PRO A 1 256 ? 15.061 -0.377 -9.252 1.00 96.75 256 PRO A C 1
ATOM 2035 O O . PRO A 1 256 ? 15.752 0.274 -8.473 1.00 96.75 256 PRO A O 1
ATOM 2038 N N . THR A 1 257 ? 13.732 -0.279 -9.270 1.00 96.44 257 THR A N 1
ATOM 2039 C CA . THR A 1 257 ? 12.968 0.593 -8.377 1.00 96.44 257 THR A CA 1
ATOM 2040 C C . THR A 1 257 ? 13.033 0.108 -6.931 1.00 96.44 257 THR A C 1
ATOM 2042 O O . THR A 1 257 ? 13.215 0.921 -6.030 1.00 96.44 257 THR A O 1
ATOM 2045 N N . LEU A 1 258 ? 12.942 -1.205 -6.697 1.00 97.00 258 LEU A N 1
ATOM 2046 C CA . LEU A 1 258 ? 13.093 -1.781 -5.357 1.00 97.00 258 LEU A CA 1
ATOM 2047 C C . LEU A 1 258 ? 14.489 -1.507 -4.780 1.00 97.00 258 LEU A C 1
ATOM 2049 O O . LEU A 1 258 ? 14.601 -1.116 -3.621 1.00 97.00 258 LEU A O 1
ATOM 2053 N N . CYS A 1 259 ? 15.544 -1.652 -5.588 1.00 96.81 259 CYS A N 1
ATOM 2054 C CA . CYS A 1 259 ? 16.908 -1.324 -5.170 1.00 96.81 259 CYS A CA 1
ATOM 2055 C C . CYS A 1 259 ? 17.061 0.167 -4.844 1.00 96.81 259 CYS A C 1
ATOM 2057 O O . CYS A 1 259 ? 17.644 0.501 -3.819 1.00 96.81 259 CYS A O 1
ATOM 2059 N N . SER A 1 260 ? 16.477 1.059 -5.651 1.00 96.12 260 SER A N 1
ATOM 2060 C CA . SER A 1 260 ? 16.491 2.497 -5.358 1.00 96.12 260 SER A CA 1
ATOM 2061 C C . SER A 1 260 ? 15.794 2.820 -4.032 1.00 96.12 260 SER A C 1
ATOM 2063 O O . SER A 1 260 ? 16.328 3.586 -3.234 1.00 96.12 260 SER A O 1
ATOM 2065 N N . HIS A 1 261 ? 14.647 2.200 -3.738 1.00 96.19 261 HIS A N 1
ATOM 2066 C CA . HIS A 1 261 ? 13.981 2.371 -2.439 1.00 96.19 261 HIS A CA 1
ATOM 2067 C C . HIS A 1 261 ? 14.805 1.813 -1.277 1.00 96.19 261 HIS A C 1
ATOM 2069 O O . HIS A 1 261 ? 14.815 2.409 -0.202 1.00 96.19 261 HIS A O 1
ATOM 2075 N N . LEU A 1 262 ? 15.529 0.712 -1.489 1.00 96.25 262 LEU A N 1
ATOM 2076 C CA . LEU A 1 262 ? 16.424 0.129 -0.487 1.00 96.25 262 LEU A CA 1
ATOM 2077 C C . LEU A 1 262 ? 17.582 1.078 -0.161 1.00 96.25 262 LEU A C 1
ATOM 2079 O O . LEU A 1 262 ? 17.873 1.318 1.009 1.00 96.25 262 LEU A O 1
ATOM 2083 N N . GLU A 1 263 ? 18.197 1.656 -1.193 1.00 95.88 263 GLU A N 1
ATOM 2084 C CA . GLU A 1 263 ? 19.232 2.682 -1.056 1.00 95.88 263 GLU A CA 1
ATOM 2085 C C . GLU A 1 263 ? 18.690 3.932 -0.356 1.00 95.88 263 GLU A C 1
ATOM 2087 O O . GLU A 1 263 ? 19.337 4.447 0.551 1.00 95.88 263 GLU A O 1
ATOM 2092 N N . ASN A 1 264 ? 17.481 4.386 -0.696 1.00 92.50 264 ASN A N 1
ATOM 2093 C CA . ASN A 1 264 ? 16.847 5.528 -0.034 1.00 92.50 264 ASN A CA 1
ATOM 2094 C C . ASN A 1 264 ? 16.594 5.260 1.457 1.00 92.50 264 ASN A C 1
ATOM 2096 O O . ASN A 1 264 ? 16.883 6.122 2.287 1.00 92.50 264 ASN A O 1
ATOM 2100 N N . CYS A 1 265 ? 16.117 4.061 1.814 1.00 92.31 265 CYS A N 1
ATOM 2101 C CA . CYS A 1 265 ? 15.952 3.668 3.215 1.00 92.31 265 CYS A CA 1
ATOM 2102 C C . CYS A 1 265 ? 17.296 3.642 3.949 1.00 92.31 265 CYS A C 1
ATOM 2104 O O . CYS A 1 265 ? 17.402 4.136 5.070 1.00 92.31 265 CYS A O 1
ATOM 2106 N N . HIS A 1 266 ? 18.339 3.112 3.309 1.00 93.19 266 HIS A N 1
ATOM 2107 C CA . HIS A 1 266 ? 19.687 3.117 3.865 1.00 93.19 266 HIS A CA 1
ATOM 2108 C C . HIS A 1 266 ? 20.214 4.531 4.096 1.00 93.19 266 HIS A C 1
ATOM 2110 O O . HIS A 1 266 ? 20.673 4.842 5.193 1.00 93.19 266 HIS A O 1
ATOM 2116 N N . ASN A 1 267 ? 20.095 5.397 3.093 1.00 92.44 267 ASN A N 1
ATOM 2117 C CA . ASN A 1 267 ? 20.548 6.778 3.169 1.00 92.44 267 ASN A CA 1
ATOM 2118 C C . ASN A 1 267 ? 19.810 7.554 4.264 1.00 92.44 267 ASN A C 1
ATOM 2120 O O . ASN A 1 267 ? 20.457 8.282 5.007 1.00 92.44 267 ASN A O 1
ATOM 2124 N N . HIS A 1 268 ? 18.499 7.341 4.432 1.00 90.62 268 HIS A N 1
ATOM 2125 C CA . HIS A 1 268 ? 17.737 7.928 5.537 1.00 90.62 268 HIS A CA 1
ATOM 2126 C C . HIS A 1 268 ? 18.359 7.578 6.897 1.00 90.62 268 HIS A C 1
ATOM 2128 O O . HIS A 1 268 ? 18.644 8.472 7.691 1.00 90.62 268 HIS A O 1
ATOM 2134 N N . PHE A 1 269 ? 18.660 6.299 7.150 1.00 90.62 269 PHE A N 1
ATOM 2135 C CA . PHE A 1 269 ? 19.284 5.892 8.412 1.00 90.62 269 PHE A CA 1
ATOM 2136 C C . PHE A 1 269 ? 20.711 6.423 8.586 1.00 90.62 269 PHE A C 1
ATOM 2138 O O . PHE A 1 269 ? 21.092 6.766 9.704 1.00 90.62 269 PHE A O 1
ATOM 2145 N N . GLN A 1 270 ? 21.493 6.537 7.509 1.00 91.06 270 GLN A N 1
ATOM 2146 C CA . GLN A 1 270 ? 22.828 7.142 7.573 1.00 91.06 270 GLN A CA 1
ATOM 2147 C C . GLN A 1 270 ? 22.762 8.633 7.923 1.00 91.06 270 GLN A C 1
ATOM 2149 O O . GLN A 1 270 ? 23.505 9.091 8.792 1.00 91.06 270 GLN A O 1
ATOM 2154 N N . THR A 1 271 ? 21.848 9.382 7.299 1.00 89.38 271 THR A N 1
ATOM 2155 C CA . THR A 1 271 ? 21.622 10.799 7.608 1.00 89.38 271 THR A CA 1
ATOM 2156 C C . THR A 1 271 ? 21.175 10.970 9.056 1.00 89.38 271 THR A C 1
ATOM 2158 O O . THR A 1 271 ? 21.826 11.702 9.801 1.00 89.38 271 THR A O 1
ATOM 2161 N N . MET A 1 272 ? 20.169 10.206 9.490 1.00 86.88 272 MET A N 1
ATOM 2162 C CA . MET A 1 272 ? 19.681 10.191 10.873 1.00 86.88 272 MET A CA 1
ATOM 2163 C C . MET A 1 272 ? 20.800 9.936 11.894 1.00 86.88 272 MET A C 1
ATOM 2165 O O . MET A 1 272 ? 20.926 10.654 12.884 1.00 86.88 272 MET A O 1
ATOM 2169 N N . LEU A 1 273 ? 21.655 8.935 11.649 1.00 87.94 273 LEU A N 1
ATOM 2170 C CA . LEU A 1 273 ? 22.805 8.649 12.510 1.00 87.94 273 LEU A CA 1
ATOM 2171 C C . LEU A 1 273 ? 23.804 9.807 12.530 1.00 87.94 273 LEU A C 1
ATOM 2173 O O . LEU A 1 273 ? 24.332 10.135 13.589 1.00 87.94 273 LEU A O 1
ATOM 2177 N N . SER A 1 274 ? 24.073 10.431 11.382 1.00 88.06 274 SER A N 1
ATOM 2178 C CA . SER A 1 274 ? 25.010 11.553 11.304 1.00 88.06 274 SER A CA 1
ATOM 2179 C C . SER A 1 274 ? 24.521 12.780 12.083 1.00 88.06 274 SER A C 1
ATOM 2181 O O . SER A 1 274 ? 25.307 13.397 12.803 1.00 88.06 274 SER A O 1
ATOM 2183 N N . GLU A 1 275 ? 23.221 13.078 12.010 1.00 86.88 275 GLU A N 1
ATOM 2184 C CA . GLU A 1 275 ? 22.580 14.201 12.703 1.00 86.88 275 GLU A CA 1
ATOM 2185 C C . GLU A 1 275 ? 22.508 13.976 14.217 1.00 86.88 275 GLU A C 1
ATOM 2187 O O . GLU A 1 275 ? 22.667 14.915 14.994 1.00 86.88 275 GLU A O 1
ATOM 2192 N N . ASN A 1 276 ? 22.359 12.720 14.642 1.00 86.00 276 ASN A N 1
ATOM 2193 C CA . ASN A 1 276 ? 22.312 12.327 16.047 1.00 86.00 276 ASN A CA 1
ATOM 2194 C C . ASN A 1 276 ? 23.680 11.899 16.619 1.00 86.00 276 ASN A C 1
ATOM 2196 O O . ASN A 1 276 ? 23.734 11.197 17.630 1.00 86.00 276 ASN A O 1
ATOM 2200 N N . ASN A 1 277 ? 24.802 12.270 15.988 1.00 84.94 277 ASN A N 1
ATOM 2201 C CA . ASN A 1 277 ? 26.159 11.921 16.444 1.00 84.94 277 ASN A CA 1
ATOM 2202 C C . ASN A 1 277 ? 26.381 10.408 16.687 1.00 84.94 277 ASN A C 1
ATOM 2204 O O . ASN A 1 277 ? 27.123 10.009 17.584 1.00 84.94 277 ASN A O 1
ATOM 2208 N N . GLY A 1 278 ? 25.746 9.558 15.880 1.00 83.50 278 GLY A N 1
ATOM 2209 C CA . GLY A 1 278 ? 25.819 8.099 15.958 1.00 83.50 278 GLY A CA 1
ATOM 2210 C C . GLY A 1 278 ? 24.806 7.454 16.909 1.00 83.50 278 GLY A C 1
ATOM 2211 O O . GLY A 1 278 ? 24.822 6.233 17.058 1.00 83.50 278 GLY A O 1
ATOM 2212 N N . VAL A 1 279 ? 23.927 8.236 17.540 1.00 81.94 279 VAL A N 1
ATOM 2213 C CA . VAL A 1 279 ? 22.868 7.734 18.425 1.00 81.94 279 VAL A CA 1
ATOM 2214 C C . VAL A 1 279 ? 21.605 7.444 17.611 1.00 81.94 279 VAL A C 1
ATOM 2216 O O . VAL A 1 279 ? 21.111 8.295 16.877 1.00 81.94 279 VAL A O 1
ATOM 2219 N N . VAL A 1 280 ? 21.074 6.227 17.725 1.00 75.88 280 VAL A N 1
ATOM 2220 C CA . VAL A 1 280 ? 19.903 5.783 16.943 1.00 75.88 280 VAL A CA 1
ATOM 2221 C C . VAL A 1 280 ? 18.618 6.479 17.403 1.00 75.88 280 VAL A C 1
ATOM 2223 O O . VAL A 1 280 ? 17.761 6.790 16.585 1.00 75.88 280 VAL A O 1
ATOM 2226 N N . ASP A 1 281 ? 18.498 6.744 18.701 1.00 77.50 281 ASP A N 1
ATOM 2227 C CA . ASP A 1 281 ? 17.338 7.320 19.386 1.00 77.50 281 ASP A CA 1
ATOM 2228 C C . ASP A 1 281 ? 17.575 8.778 19.810 1.00 77.50 281 ASP A C 1
ATOM 2230 O O . ASP A 1 281 ? 17.105 9.237 20.852 1.00 77.50 281 ASP A O 1
ATOM 2234 N N . GLY A 1 282 ? 18.323 9.527 18.994 1.00 78.81 282 GLY A N 1
ATOM 2235 C CA . GLY A 1 282 ? 18.579 10.936 19.265 1.00 78.81 282 GLY A CA 1
ATOM 2236 C C . GLY A 1 282 ? 17.289 11.771 19.277 1.00 78.81 282 GLY A C 1
ATOM 2237 O O . GLY A 1 282 ? 16.297 11.399 18.644 1.00 78.81 282 GLY A O 1
ATOM 2238 N N . PRO A 1 283 ? 17.289 12.927 19.960 1.00 74.31 283 PRO A N 1
ATOM 2239 C CA . PRO A 1 283 ? 16.094 13.746 20.176 1.00 74.31 283 PRO A CA 1
ATOM 2240 C C . PRO A 1 283 ? 15.474 14.324 18.893 1.00 74.31 283 PRO A C 1
ATOM 2242 O O . PRO A 1 283 ? 14.334 14.778 18.936 1.00 74.31 283 PRO A O 1
ATOM 2245 N N . ALA A 1 284 ? 16.196 14.316 17.766 1.00 75.44 284 ALA A N 1
ATOM 2246 C CA . ALA A 1 284 ? 15.682 14.728 16.458 1.00 75.44 284 ALA A CA 1
ATOM 2247 C C . ALA A 1 284 ? 14.919 13.609 15.717 1.00 75.44 284 ALA A C 1
ATOM 2249 O O . ALA A 1 284 ? 14.384 13.844 14.639 1.00 75.44 284 ALA A O 1
ATOM 2250 N N . THR A 1 285 ? 14.865 12.397 16.276 1.00 81.38 285 THR A N 1
ATOM 2251 C CA . THR A 1 285 ? 14.262 11.233 15.618 1.00 81.38 285 THR A CA 1
ATOM 2252 C C . THR A 1 285 ? 12.744 11.279 15.671 1.00 81.38 285 THR A C 1
ATOM 2254 O O . THR A 1 285 ? 12.146 11.138 16.739 1.00 81.38 285 THR A O 1
ATOM 2257 N N . ASP A 1 286 ? 12.112 11.387 14.502 1.00 87.56 286 ASP A N 1
ATOM 2258 C CA . ASP A 1 286 ? 10.697 11.061 14.356 1.00 87.56 286 ASP A CA 1
ATOM 2259 C C . ASP A 1 286 ? 10.520 9.540 14.488 1.00 87.56 286 ASP A C 1
ATOM 2261 O O . ASP A 1 286 ? 10.932 8.751 13.634 1.00 87.56 286 ASP A O 1
ATOM 2265 N N . VAL A 1 287 ? 9.912 9.122 15.598 1.00 87.56 287 VAL A N 1
ATOM 2266 C CA . VAL A 1 287 ? 9.700 7.707 15.928 1.00 87.56 287 VAL A CA 1
ATOM 2267 C C . VAL A 1 287 ? 8.796 7.018 14.904 1.00 87.56 287 VAL A C 1
ATOM 2269 O O . VAL A 1 287 ? 9.017 5.849 14.585 1.00 87.56 287 VAL A O 1
ATOM 2272 N N . GLN A 1 288 ? 7.779 7.712 14.389 1.00 88.38 288 GLN A N 1
ATOM 2273 C CA . GLN A 1 288 ? 6.835 7.128 13.442 1.00 88.38 288 GLN A CA 1
ATOM 2274 C C . GLN A 1 288 ? 7.489 6.953 12.072 1.00 88.38 288 GLN A C 1
ATOM 2276 O O . GLN A 1 288 ? 7.373 5.883 11.468 1.00 88.38 288 GLN A O 1
ATOM 2281 N N . GLU A 1 289 ? 8.213 7.968 11.602 1.00 89.75 289 GLU A N 1
ATOM 2282 C CA . GLU A 1 289 ? 8.969 7.874 10.354 1.00 89.75 289 GLU A CA 1
ATOM 2283 C C . GLU A 1 289 ? 10.032 6.773 10.440 1.00 89.75 289 GLU A C 1
ATOM 2285 O O . GLU A 1 289 ? 10.092 5.908 9.566 1.00 89.75 289 GLU A O 1
ATOM 2290 N N . HIS A 1 290 ? 10.788 6.717 11.542 1.00 89.50 290 HIS A N 1
ATOM 2291 C CA . HIS A 1 290 ? 11.790 5.679 11.779 1.00 89.50 290 HIS A CA 1
ATOM 2292 C C . HIS A 1 290 ? 11.197 4.263 11.687 1.00 89.50 290 HIS A C 1
ATOM 2294 O O . HIS A 1 290 ? 11.771 3.379 11.046 1.00 89.50 290 HIS A O 1
ATOM 2300 N N . GLN A 1 291 ? 10.028 4.032 12.298 1.00 92.12 291 GLN A N 1
ATOM 2301 C CA . GLN A 1 291 ? 9.338 2.740 12.241 1.00 92.12 291 GLN A CA 1
ATOM 2302 C C . GLN A 1 291 ? 8.911 2.373 10.817 1.00 92.12 291 GLN A C 1
ATOM 2304 O O . GLN A 1 291 ? 9.125 1.236 10.391 1.00 92.12 291 GLN A O 1
ATOM 2309 N N . LEU A 1 292 ? 8.343 3.324 10.069 1.00 93.94 292 LEU A N 1
ATOM 2310 C CA . LEU A 1 292 ? 7.922 3.101 8.685 1.00 93.94 292 LEU A CA 1
ATOM 2311 C C . LEU A 1 292 ? 9.117 2.815 7.772 1.00 93.94 292 LEU A C 1
ATOM 2313 O O . LEU A 1 292 ? 9.078 1.867 6.991 1.00 93.94 292 LEU A O 1
ATOM 2317 N N . MET A 1 293 ? 10.203 3.575 7.906 1.00 94.88 293 MET A N 1
ATOM 2318 C CA . MET A 1 293 ? 11.425 3.366 7.128 1.00 94.88 293 MET A CA 1
ATOM 2319 C C . MET A 1 293 ? 12.083 2.022 7.455 1.00 94.88 293 MET A C 1
ATOM 2321 O O . MET A 1 293 ? 12.562 1.331 6.556 1.00 94.88 293 MET A O 1
ATOM 2325 N N . SER A 1 294 ? 12.046 1.599 8.722 1.00 94.00 294 SER A N 1
ATOM 2326 C CA . SER A 1 294 ? 12.569 0.298 9.156 1.00 94.00 294 SER A CA 1
ATOM 2327 C C . SER A 1 294 ? 11.743 -0.852 8.575 1.00 94.00 294 SER A C 1
ATOM 2329 O O . SER A 1 294 ? 12.293 -1.784 7.981 1.00 94.00 294 SER A O 1
ATOM 2331 N N . ALA A 1 295 ? 10.411 -0.743 8.647 1.00 95.75 295 ALA A N 1
ATOM 2332 C CA . ALA A 1 295 ? 9.497 -1.695 8.027 1.00 95.75 295 ALA A CA 1
ATOM 2333 C C . ALA A 1 295 ? 9.696 -1.762 6.504 1.00 95.75 295 ALA A C 1
ATOM 2335 O O . ALA A 1 295 ? 9.797 -2.856 5.950 1.00 95.75 295 ALA A O 1
ATOM 2336 N N . GLY A 1 296 ? 9.823 -0.613 5.833 1.00 96.38 296 GLY A N 1
ATOM 2337 C CA . GLY A 1 296 ? 10.095 -0.530 4.398 1.00 96.38 296 GLY A CA 1
ATOM 2338 C C . GLY A 1 296 ? 11.390 -1.246 4.016 1.00 96.38 296 GLY A C 1
ATOM 2339 O O . GLY A 1 296 ? 11.384 -2.092 3.121 1.00 96.38 296 GLY A O 1
ATOM 2340 N N . TYR A 1 297 ? 12.477 -0.992 4.749 1.00 96.88 297 TYR A N 1
ATOM 2341 C CA . TYR A 1 297 ? 13.764 -1.663 4.547 1.00 96.88 297 TYR A CA 1
ATOM 2342 C C . TYR A 1 297 ? 13.627 -3.186 4.701 1.00 96.88 297 TYR A C 1
ATOM 2344 O O . TYR A 1 297 ? 14.047 -3.949 3.825 1.00 96.88 297 TYR A O 1
ATOM 2352 N N . GLN A 1 298 ? 12.996 -3.646 5.785 1.00 97.81 298 GLN A N 1
ATOM 2353 C CA . GLN A 1 298 ? 12.790 -5.072 6.030 1.00 97.81 298 GLN A CA 1
ATOM 2354 C C . GLN A 1 298 ? 11.970 -5.728 4.909 1.00 97.81 298 GLN A C 1
ATOM 2356 O O . GLN A 1 298 ? 12.362 -6.777 4.394 1.00 97.81 298 GLN A O 1
ATOM 2361 N N . LEU A 1 299 ? 10.856 -5.110 4.510 1.00 98.38 299 LEU A N 1
ATOM 2362 C CA . LEU A 1 299 ? 9.978 -5.625 3.461 1.00 98.38 299 LEU A CA 1
ATOM 2363 C C . LEU A 1 299 ? 10.702 -5.723 2.118 1.00 98.38 299 LEU A C 1
ATOM 2365 O O . LEU A 1 299 ? 10.560 -6.730 1.429 1.00 98.38 299 LEU A O 1
ATOM 2369 N N . LEU A 1 300 ? 11.523 -4.730 1.760 1.00 98.31 300 LEU A N 1
ATOM 2370 C CA . LEU A 1 300 ? 12.333 -4.767 0.540 1.00 98.31 300 LEU A CA 1
ATOM 2371 C C . LEU A 1 300 ? 13.269 -5.979 0.531 1.00 98.31 300 LEU A C 1
ATOM 2373 O O . LEU A 1 300 ? 13.285 -6.733 -0.440 1.00 98.31 300 LEU A O 1
ATOM 2377 N N . LEU A 1 301 ? 13.993 -6.224 1.625 1.00 98.12 301 LEU A N 1
ATOM 2378 C CA . LEU A 1 301 ? 14.869 -7.394 1.739 1.00 98.12 301 LEU A CA 1
ATOM 2379 C C . LEU A 1 301 ? 14.085 -8.712 1.651 1.00 98.12 301 LEU A C 1
ATOM 2381 O O . LEU A 1 301 ? 14.525 -9.647 0.982 1.00 98.12 301 LEU A O 1
ATOM 2385 N N . GLN A 1 302 ? 12.908 -8.787 2.279 1.00 97.81 302 GLN A N 1
ATOM 2386 C CA . GLN A 1 302 ? 12.037 -9.962 2.211 1.00 97.81 302 GLN A CA 1
ATOM 2387 C C . GLN A 1 302 ? 11.501 -10.207 0.797 1.00 97.81 302 GLN A C 1
ATOM 2389 O O . GLN A 1 302 ? 11.478 -11.353 0.347 1.00 97.81 302 GLN A O 1
ATOM 2394 N N . ILE A 1 303 ? 11.114 -9.154 0.075 1.00 97.81 303 ILE A N 1
ATOM 2395 C CA . ILE A 1 303 ? 10.663 -9.222 -1.321 1.00 97.81 303 ILE A CA 1
ATOM 2396 C C . ILE A 1 303 ? 11.790 -9.729 -2.219 1.00 97.81 303 ILE A C 1
ATOM 2398 O O . ILE A 1 303 ? 11.576 -10.660 -2.999 1.00 97.81 303 ILE A O 1
ATOM 2402 N N . LEU A 1 304 ? 12.996 -9.167 -2.086 1.00 96.94 304 LEU A N 1
ATOM 2403 C CA . LEU A 1 304 ? 14.169 -9.605 -2.844 1.00 96.94 304 LEU A CA 1
ATOM 2404 C C . LEU A 1 304 ? 14.475 -11.078 -2.562 1.00 96.94 304 LEU A C 1
ATOM 2406 O O . LEU A 1 304 ? 14.594 -11.871 -3.493 1.00 96.94 304 LEU A O 1
ATOM 2410 N N . ASN A 1 305 ? 14.519 -11.465 -1.287 1.00 96.06 305 ASN A N 1
ATOM 2411 C CA . ASN A 1 305 ? 14.760 -12.848 -0.892 1.00 96.06 305 ASN A CA 1
ATOM 2412 C C . ASN A 1 305 ? 13.694 -13.803 -1.447 1.00 96.06 305 ASN A C 1
ATOM 2414 O O . ASN A 1 305 ? 14.038 -14.841 -2.004 1.00 96.06 305 ASN A O 1
ATOM 2418 N N . THR A 1 306 ? 12.412 -13.444 -1.340 1.00 95.31 306 THR A N 1
ATOM 2419 C CA . THR A 1 306 ? 11.295 -14.259 -1.849 1.00 95.31 306 THR A CA 1
ATOM 2420 C C . THR A 1 306 ? 11.370 -14.426 -3.364 1.00 95.31 306 THR A C 1
ATOM 2422 O O . THR A 1 306 ? 11.117 -15.510 -3.876 1.00 95.31 306 THR A O 1
ATOM 2425 N N . THR A 1 307 ? 11.769 -13.376 -4.080 1.00 93.94 307 THR A N 1
ATOM 2426 C CA . THR A 1 307 ? 11.900 -13.401 -5.543 1.00 93.94 307 THR A CA 1
ATOM 2427 C C . THR A 1 307 ? 13.083 -14.253 -5.996 1.00 93.94 307 THR A C 1
ATOM 2429 O O . THR A 1 307 ? 12.944 -15.034 -6.930 1.00 93.94 307 THR A O 1
ATOM 2432 N N . PHE A 1 308 ? 14.245 -14.122 -5.346 1.00 94.25 308 PHE A N 1
ATOM 2433 C CA . PHE A 1 308 ? 15.462 -14.850 -5.726 1.00 94.25 308 PHE A CA 1
ATOM 2434 C C . PHE A 1 308 ? 15.534 -16.283 -5.189 1.00 94.25 308 PHE A C 1
ATOM 2436 O O . PHE A 1 308 ? 16.369 -17.054 -5.653 1.00 94.25 308 PHE A O 1
ATOM 2443 N N . SER A 1 309 ? 14.681 -16.643 -4.227 1.00 92.56 309 SER A N 1
ATOM 2444 C CA . SER A 1 309 ? 14.580 -18.013 -3.704 1.00 92.56 309 SER A CA 1
ATOM 2445 C C . SER A 1 309 ? 13.588 -18.893 -4.477 1.00 92.56 309 SER A C 1
ATOM 2447 O O . SER A 1 309 ? 13.398 -20.046 -4.087 1.00 92.56 309 SER A O 1
ATOM 2449 N N . TRP A 1 310 ? 12.925 -18.350 -5.506 1.00 89.25 310 TRP A N 1
ATOM 2450 C CA . TRP A 1 310 ? 11.961 -19.067 -6.347 1.00 89.25 310 TRP A CA 1
ATOM 2451 C C . TRP A 1 310 ? 12.637 -19.948 -7.403 1.00 89.25 310 TRP A C 1
ATOM 2453 O O . TRP A 1 310 ? 13.580 -19.463 -8.071 1.00 89.25 310 TRP A O 1
#

pLDDT: mean 74.61, std 25.56, range [24.61, 98.5]

=== Feature glossary ===
The record interleaves many kinds of information about one protein. Here is each kind framed as the question it answers.

Q: What are the backbone torsion angles?
A: φ (phi) and ψ (psi) are the two rotatable backbone dihedrals per residue: φ is the C(i-1)–N–Cα–C torsion, ψ is the N–Cα–C–N(i+1) torsion, both in degrees on (−180°, 180°]. α-helical residues cluster near (−60°, −45°); β-strand residues near (−120°, +130°). A Ramachandran plot is simply a scatter of (φ, ψ) for every residue.

Q: What is the amino-acid chain?
A: This is the polypeptide sequence — one letter per residue, N-terminus first. Length ranges from a few dozen residues for small domains to over a thousand for large multi-domain proteins.

Q: How mobile is each atom in the crystal?
A: For exp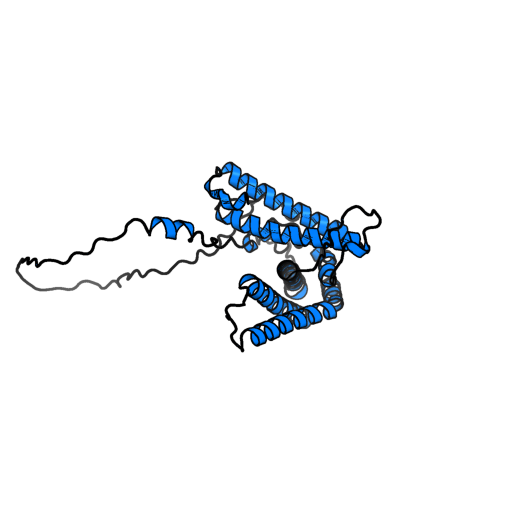erimental (PDB) structures, the B-factor (temperature factor) quantifies the positional spread of each atom in the crystal — a combination of thermal vibration and static disorder — in units of Å². High B-factors mark flexible loops or poorly resolved regions; low B-factors mark the rigid, well-ordered core.

Q: Are the domains correctly placed relative to each other?
A: Predicted Aligned Error (PAE) is an AlphaFold confidence matrix: entry (i, j) is the expected error in the position of residue j, in ångströms, when the prediction is superimposed on the true structure at residue i. Low PAE within a block of residues means that block is internally rigid and well-predicted; high PAE between two blocks means their relative placement is uncertain even if each block individually is confident.

Q: How confident is the AlphaFold model at each residue?
A: pLDDT is the predicted lDDT-Cα score: AlphaFold's confidence that the local environment of each residue (all inter-atomic distances within 15 Å) is correctly placed. It is a per-residue number between 0 and 100, with higher meaning more reliable.

Q: What family and function is it annotated with?
A: Functional annotations link the protein to curated databases. InterPro entries identify conserved domains and families by matching the sequence against member-database signatures (Pfam, PROSITE, CDD, …). Gene Ontology (GO) terms describe molecular function, biological process, and cellular component in a controlled vocabulary. CATH places the structure in a hierarchical fold classification (Class/Architecture/Topology/Homologous-superfamily). The organism is the source species.

Q: How big and how compact is the whole molecule?
A: Three whole-structure scalars: the radius of gyration (RMS distance of Cα from centroid, in Å), the count of Cα–Cα contacts (pairs closer than 8 Å and separated by more than four residues in sequence — i.e. tertiary, not local, contacts), and the bounding-box dimensions. Together they distinguish compact globular folds from extended fibres or disordered chains.

Q: What known structures does this most resemble?
A: The Foldseek neighbor list gives the closest experimentally determined structures in the PDB, ranked by structural alignment. TM-score near 1 means near-identical fold; near 0.3 means only rough topology match. This is how one finds what a novel AlphaFold prediction most resembles in the solved-structure universe.

Q: Which residues are buried vs exposed?
A: SASA measures how much of the protein is reachable by solvent. It is computed by rolling a water-sized probe over the atomic surface and summing the exposed area (Å²). Per-residue SASA distinguishes core (buried, low SASA) from surface (exposed, high SASA) residues; total SASA is a whole-molecule size measure.

Q: Which residues are in helices, strands, or loops?
A: Eight-state secondary structure (DSSP): H is the canonical α-helix, G the tighter 3₁₀-helix, I the wider π-helix; E/B are β-structure, T and S are turns and bends, and '-' is everything else. DSSP derives these from the pattern of main-chain N–H···O=C hydrogen bonds, not from the sequence.

Q: Where is each backbone atom in 3D?
A: Structure coordinates are given as an mmCIF _atom_site loop: one row per atom with element, residue name, chain id, sequence number, and x/y/z position in Å. Only the four main-chain atoms per residue are included here; side chains are omitted to keep the record compact.

Q: What if only a Cα trace is available?
A: Three-state secondary structure (P-SEA) collapses the eight DSSP classes into helix (a), strand (b), and coil (c). P-SEA assigns these from Cα geometry alone — distances and angles — without requiring backbone oxygens, so it works on any Cα trace.

Q: What do the rendered images show?
A: The six renders are orthographic views along the three Cartesian axes in both directions. Representation (cartoon, sticks, or surface) 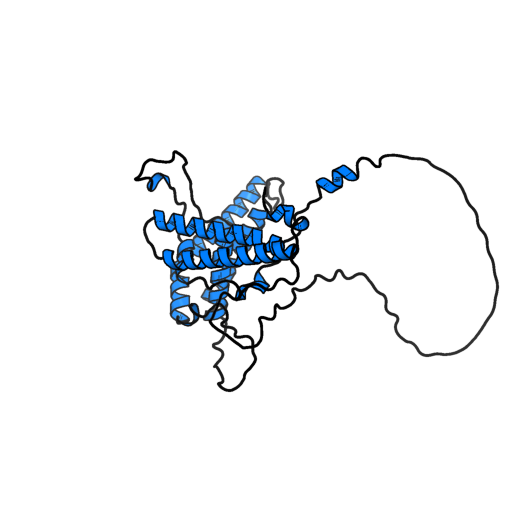and color scheme (sequence-rainbow or by-chain) vary across proteins so the training set covers all the common visualization conventions.

Q: What does the local fold look like, residue by residue?
A: Foldseek's 3Di representation compresses backbone geometry into a per-residue letter drawn from a learned twenty-state alphabet. It captures the tertiary interaction pattern around each residue — which residues are packed against it in space, regardless of where they are in sequence.

Q: What do the diagnostic plots show?
A: The contact map is a binary N×N matrix image: pixel (i, j) is dark where Cα_i and Cα_j are within 8 Å and |i−j|>4. Because the |i−j|>4 filter removes local helical contacts, off-diagonal stripes parallel to the main diagonal indicate parallel β-sheets; stripes perpendicular to it indicate antiparallel β-sheets. The Ramachandran plot scatters every residue's (φ, ψ) pair against the sterically allowed regions. The PAE heatmap renders the predicted-aligned-error matrix.